Protein AF-A0A8S3ZYJ4-F1 (afdb_monomer)

Organism: NCBI:txid100452

InterPro domains:
  IPR052690 Antho-RFamide neuropeptide [PTHR31709] (102-264)

pLDDT: mean 80.24, std 12.24, range [39.22, 97.0]

Secondary structure (DSSP, 8-state):
------EEEE-TT-EEEE-TT-EEEE-TT-EEEEETT-EE---TT--EEEESS-EE---SS------BT----B-TT-EEEEEES---EE-TT-EEEEEES-EEEE-SS-EEEEEES-EEEEEES-EEEEEES-EEEEEES-EEEEEES-EEEEEESSEEEE-BS-EEEEEES-EEEE-TT-EEEEEES-EEEEEES-EEEEEES-EEEEEES-EEEE-SSSEEEEESS-EEEESSSEEEEESS-EEEE-TT-EEEEESS-EEEE-----

Nearest PDB structures (foldseek):
  5awg-assembly2_F  TM=1.819E-01  e=2.247E+00  Escherichia coli K-12
  5awf-assembly1_B  TM=1.308E-01  e=1.047E+00  Escherichia coli K-12

Foldseek 3Di:
DDDWAEEWEEEACEGTDETACEYEEEYAVEYIYEHACWYIYIHNVWYWYIHNAYDWADDDQWTEWEGACTETEIEDCYEYEYEHVYETEYEHVYETEYEEVYEYEYEHCYEYEYEYCYEYEYEECYEYEYEYNYEYEYAENYEYEYEEQYEYEYAYNEEYEYADQYEYEYEYNYEYEYEHNHEYEYEYCYEYEYEECYEYEYEYQYEYEYEEVYEYEYEPPYEYEYEYCYEYEYQDEYFEYEHQYETEYEEPYDFYYYHNYYYDYDDDDD

Solvent-accessible surface area (backbone atoms only — not comparable to full-atom values): 9181 Å² total; per-residue (Å²): 134,82,88,74,66,36,40,56,41,60,43,72,76,21,39,36,39,26,33,54,61,12,34,10,28,12,25,51,53,8,28,9,27,11,25,46,54,4,35,14,28,15,26,58,61,20,53,8,43,16,54,47,56,20,44,5,49,6,42,56,48,3,13,7,6,9,8,39,70,7,61,7,38,16,32,44,60,10,47,4,39,12,43,35,52,15,26,6,18,9,26,47,53,4,32,5,32,20,41,37,50,16,32,12,30,8,32,43,53,10,31,12,28,24,46,29,51,22,32,18,33,31,44,35,55,15,37,34,38,33,42,32,53,25,39,36,39,28,49,26,52,21,40,32,40,28,41,37,53,19,36,19,36,23,51,27,50,24,38,12,26,13,48,28,52,11,29,5,24,16,45,27,56,22,27,6,28,12,25,43,52,14,27,5,29,20,40,32,56,19,30,6,29,14,42,36,54,13,30,6,30,15,32,39,54,18,30,6,28,14,50,26,59,21,28,6,29,8,56,32,71,13,30,6,30,18,25,44,55,9,36,6,30,9,54,22,46,30,6,28,6,34,39,57,7,32,6,30,16,33,64,95,37,49,41,38,48,41,63,86,32,43,58,43,64,57,79,82,86,130

Radius of gyration: 24.92 Å; Cα contacts (8 Å, |Δi|>4): 1249; chains: 1; bounding box: 62×32×84 Å

Mean predicted aligned error: 7.42 Å

Sequence (270 aa):
RSDQNGTAWSDQNGTARSDQNGTAWSDQNGTARSDQNGTARSDQNDTTRSDQNGTAWSDQNGTARSDQNGTARSDQNGTGRSDQNGTARSEQNGTAYSDQNDTTRSDQNGTARSDQTGTSRSEQNDTAYSDQNDTTRIDQNGTARSDQNDTTRIDQNGTARSDQNGTARSDQNGTARSDQNGTARSDQNDTARSDQNDTARSDQNDTARSDQNGTARSDQTGTARSEQNDTARSDQNTARSDQDGTARSNQNDTARSDQNGTARSDQLSE

Structure (mmCIF, N/CA/C/O backbone):
data_AF-A0A8S3ZYJ4-F1
#
_entry.id   AF-A0A8S3ZYJ4-F1
#
loop_
_atom_site.group_PDB
_atom_site.id
_atom_site.type_symbol
_atom_site.label_atom_id
_atom_site.label_alt_id
_atom_site.label_comp_id
_atom_site.label_asym_id
_atom_site.label_entity_id
_atom_site.label_seq_id
_atom_site.pdbx_PDB_ins_code
_atom_site.Cartn_x
_atom_site.Cartn_y
_atom_site.Cartn_z
_atom_site.occupancy
_atom_site.B_iso_or_equiv
_atom_site.auth_seq_id
_atom_site.auth_comp_id
_atom_site.auth_asym_id
_atom_site.auth_atom_id
_atom_site.pdbx_PDB_model_num
ATOM 1 N N . ARG A 1 1 ? 16.033 -11.501 -39.887 1.00 39.22 1 ARG A N 1
ATOM 2 C CA . ARG A 1 1 ? 16.427 -11.877 -38.510 1.00 39.22 1 ARG A CA 1
ATOM 3 C C . ARG A 1 1 ? 17.138 -10.655 -37.965 1.00 39.22 1 ARG A C 1
ATOM 5 O O . ARG A 1 1 ? 18.048 -10.203 -38.639 1.00 39.22 1 ARG A O 1
ATOM 12 N N . SER A 1 2 ? 16.619 -10.048 -36.905 1.00 47.28 2 SER A N 1
ATOM 13 C CA . SER A 1 2 ? 17.245 -8.909 -36.231 1.00 47.28 2 SER A CA 1
ATOM 14 C C . SER A 1 2 ? 18.133 -9.453 -35.123 1.00 47.28 2 SER A C 1
ATOM 16 O O . SER A 1 2 ? 17.631 -10.176 -34.261 1.00 47.28 2 SER A O 1
ATOM 18 N N . ASP A 1 3 ? 19.418 -9.136 -35.164 1.00 48.94 3 ASP A N 1
ATOM 19 C CA . ASP A 1 3 ? 20.364 -9.572 -34.144 1.00 48.94 3 ASP A CA 1
ATOM 20 C C . ASP A 1 3 ? 20.106 -8.774 -32.852 1.00 48.94 3 ASP A C 1
ATOM 22 O O . ASP A 1 3 ? 20.065 -7.544 -32.873 1.00 48.94 3 ASP A O 1
ATOM 26 N N . GLN A 1 4 ? 19.851 -9.472 -31.741 1.00 56.22 4 GLN A N 1
ATOM 27 C CA . GLN A 1 4 ? 19.592 -8.873 -30.426 1.00 56.22 4 GLN A CA 1
ATOM 28 C C . GLN A 1 4 ? 20.873 -8.921 -29.585 1.00 56.22 4 GLN A C 1
ATOM 30 O O . GLN A 1 4 ? 21.211 -9.975 -29.050 1.00 56.22 4 GLN A O 1
ATOM 35 N N . ASN A 1 5 ? 21.554 -7.783 -29.441 1.00 65.94 5 ASN A N 1
ATOM 36 C CA . ASN A 1 5 ? 22.716 -7.628 -28.558 1.00 65.94 5 ASN A CA 1
ATOM 37 C C . ASN A 1 5 ? 22.334 -6.809 -27.312 1.00 65.94 5 ASN A C 1
ATOM 39 O O . ASN A 1 5 ? 21.511 -5.899 -27.414 1.00 65.94 5 ASN A O 1
ATOM 43 N N . GLY A 1 6 ? 22.940 -7.109 -26.159 1.00 73.81 6 GLY A N 1
ATOM 44 C CA . GLY A 1 6 ? 22.934 -6.226 -24.983 1.00 73.81 6 GLY A CA 1
ATOM 45 C C . GLY A 1 6 ? 24.235 -5.424 -24.846 1.00 73.81 6 GLY A C 1
ATOM 46 O O . GLY A 1 6 ? 25.067 -5.412 -25.760 1.00 73.81 6 GLY A O 1
ATOM 47 N N . THR A 1 7 ? 24.394 -4.720 -23.720 1.00 84.19 7 THR A N 1
ATOM 48 C CA . THR A 1 7 ? 25.396 -3.652 -23.542 1.00 84.19 7 THR A CA 1
ATOM 49 C C . THR A 1 7 ? 26.171 -3.788 -22.224 1.00 84.19 7 THR A C 1
ATOM 51 O O . THR A 1 7 ? 25.627 -3.546 -21.149 1.00 84.19 7 THR A O 1
ATOM 54 N N . ALA A 1 8 ? 27.462 -4.133 -22.300 1.00 84.50 8 ALA A N 1
ATOM 55 C CA . ALA A 1 8 ? 28.310 -4.494 -21.155 1.00 84.50 8 ALA A CA 1
ATOM 56 C C . ALA A 1 8 ? 29.596 -3.649 -21.040 1.00 84.50 8 ALA A C 1
ATOM 58 O O . ALA A 1 8 ? 30.306 -3.518 -22.036 1.00 84.50 8 ALA A O 1
ATOM 59 N N . TRP A 1 9 ? 29.943 -3.152 -19.842 1.00 84.81 9 TRP A N 1
ATOM 60 C CA . TRP A 1 9 ? 31.111 -2.270 -19.588 1.00 84.81 9 TRP A CA 1
ATOM 61 C C . TRP A 1 9 ? 31.745 -2.472 -18.196 1.00 84.81 9 TRP A C 1
ATOM 63 O O . TRP A 1 9 ? 31.028 -2.454 -17.201 1.00 84.81 9 TRP A O 1
ATOM 73 N N . SER A 1 10 ? 33.073 -2.576 -18.084 1.00 82.06 10 SER A N 1
ATOM 74 C CA . SER A 1 10 ? 33.742 -2.716 -16.776 1.00 82.06 10 SER A CA 1
ATOM 75 C C . SER A 1 10 ? 35.136 -2.098 -16.692 1.00 82.06 10 SER A C 1
ATOM 77 O O . SER A 1 10 ? 35.887 -2.189 -17.662 1.00 82.06 10 SER A O 1
ATOM 79 N N . ASP A 1 11 ? 35.480 -1.571 -15.514 1.00 70.06 11 ASP A N 1
ATOM 80 C CA . ASP A 1 11 ? 36.747 -0.892 -15.186 1.00 70.06 11 ASP A CA 1
ATOM 81 C C . ASP A 1 11 ? 37.275 -1.290 -13.782 1.00 70.06 11 ASP A C 1
ATOM 83 O O . ASP A 1 11 ? 36.707 -2.169 -13.143 1.00 70.06 11 ASP A O 1
ATOM 87 N N . GLN A 1 12 ? 38.433 -0.749 -13.363 1.00 76.81 12 GLN A N 1
ATOM 88 C CA . GLN A 1 12 ? 39.146 -0.954 -12.073 1.00 76.81 12 GLN A CA 1
ATOM 89 C C . GLN A 1 12 ? 38.884 -2.286 -11.330 1.00 76.81 12 GLN A C 1
ATOM 91 O O . GLN A 1 12 ? 38.533 -2.305 -10.152 1.00 76.81 12 GLN A O 1
ATOM 96 N N . ASN A 1 13 ? 39.138 -3.423 -11.987 1.00 81.69 13 ASN A N 1
ATOM 97 C CA . ASN A 1 13 ? 38.976 -4.774 -11.415 1.00 81.69 13 ASN A CA 1
ATOM 98 C C . ASN A 1 13 ? 37.510 -5.241 -11.211 1.00 81.69 13 ASN A C 1
ATOM 100 O O . ASN A 1 13 ? 37.295 -6.363 -10.759 1.00 81.69 13 ASN A O 1
ATOM 104 N N . GLY A 1 14 ? 36.514 -4.426 -11.573 1.00 70.69 14 GLY A N 1
ATOM 105 C CA . GLY A 1 14 ? 35.107 -4.811 -11.722 1.00 70.69 14 GLY A CA 1
ATOM 106 C C . GLY A 1 14 ? 34.819 -5.603 -13.008 1.00 70.69 14 GLY A C 1
ATOM 107 O O . GLY A 1 14 ? 35.699 -5.845 -13.837 1.00 70.69 14 GLY A O 1
ATOM 108 N N . THR A 1 15 ? 33.581 -6.082 -13.173 1.00 83.00 15 THR A N 1
ATOM 109 C CA . THR A 1 15 ? 33.166 -7.005 -14.248 1.00 83.00 15 THR A CA 1
ATOM 110 C C . THR A 1 15 ? 31.687 -6.860 -14.627 1.00 83.00 15 THR A C 1
ATOM 112 O O . THR A 1 15 ? 30.810 -7.112 -13.805 1.00 83.00 15 THR A O 1
ATOM 115 N N . ALA A 1 16 ? 31.366 -6.620 -15.906 1.00 74.00 16 ALA A N 1
ATOM 116 C CA . ALA A 1 16 ? 29.973 -6.477 -16.356 1.00 74.00 16 ALA A CA 1
ATOM 117 C C . ALA A 1 16 ? 29.580 -7.294 -17.594 1.00 74.00 16 ALA A C 1
ATOM 119 O O . ALA A 1 16 ? 30.423 -7.548 -18.454 1.00 74.00 16 ALA A O 1
ATOM 120 N N . ARG A 1 17 ? 28.297 -7.693 -17.709 1.00 80.75 17 ARG A N 1
ATOM 121 C CA . ARG A 1 17 ? 27.719 -8.362 -18.906 1.00 80.75 17 ARG A CA 1
ATOM 122 C C . ARG A 1 17 ? 26.227 -8.138 -19.095 1.00 80.75 17 ARG A C 1
ATOM 124 O O . ARG A 1 17 ? 25.487 -8.213 -18.127 1.00 80.75 17 ARG A O 1
ATOM 131 N N . SER A 1 18 ? 25.773 -7.977 -20.327 1.00 71.00 18 SER A N 1
ATOM 132 C CA . SER A 1 18 ? 24.365 -7.730 -20.599 1.00 71.00 18 SER A CA 1
ATOM 133 C C . SER A 1 18 ? 23.992 -8.130 -22.023 1.00 71.00 18 SER A C 1
ATOM 135 O O . SER A 1 18 ? 24.753 -7.881 -22.958 1.00 71.00 18 SER A O 1
ATOM 137 N N . ASP A 1 19 ? 22.795 -8.696 -22.150 1.00 65.81 19 ASP A N 1
ATOM 138 C CA . ASP A 1 19 ? 22.247 -9.375 -23.320 1.00 65.81 19 ASP A CA 1
ATOM 139 C C . ASP A 1 19 ? 20.744 -9.024 -23.496 1.00 65.81 19 ASP A C 1
ATOM 141 O O . ASP A 1 19 ? 20.182 -8.248 -22.731 1.00 65.81 19 ASP A O 1
ATOM 145 N N . GLN A 1 20 ? 20.059 -9.548 -24.524 1.00 75.38 20 GLN A N 1
ATOM 146 C CA . GLN A 1 20 ? 18.587 -9.462 -24.710 1.00 75.38 20 GLN A CA 1
ATOM 147 C C . GLN A 1 20 ? 17.914 -8.115 -24.336 1.00 75.38 20 GLN A C 1
ATOM 149 O O . GLN A 1 20 ? 16.930 -8.098 -23.597 1.00 75.38 20 GLN A O 1
ATOM 154 N N . ASN A 1 21 ? 18.398 -6.985 -24.864 1.00 79.19 21 ASN A N 1
ATOM 155 C CA . ASN A 1 21 ? 17.836 -5.648 -24.593 1.00 79.19 21 ASN A CA 1
ATOM 156 C C . ASN A 1 21 ? 18.043 -5.117 -23.150 1.00 79.19 21 ASN A C 1
ATOM 158 O O . ASN A 1 21 ? 17.449 -4.104 -22.793 1.00 79.19 21 ASN A O 1
ATOM 162 N N . GLY A 1 22 ? 18.866 -5.775 -22.325 1.00 72.62 22 GLY A N 1
ATOM 163 C CA . GLY A 1 22 ? 19.352 -5.243 -21.047 1.00 72.62 22 GLY A CA 1
ATOM 164 C C . GLY A 1 22 ? 20.622 -4.385 -21.181 1.00 72.62 22 GLY A C 1
ATOM 165 O O . GLY A 1 22 ? 21.105 -4.131 -22.288 1.00 72.62 22 GLY A O 1
ATOM 166 N N . THR A 1 23 ? 21.160 -3.918 -20.047 1.00 81.00 23 THR A N 1
ATOM 167 C CA . THR A 1 23 ? 22.356 -3.060 -19.872 1.00 81.00 23 THR A CA 1
ATOM 168 C C . THR A 1 23 ? 23.083 -3.266 -18.521 1.00 81.00 23 THR A C 1
ATOM 170 O O . THR A 1 23 ? 22.514 -2.996 -17.463 1.00 81.00 23 THR A O 1
ATOM 173 N N . ALA A 1 24 ? 24.379 -3.610 -18.516 1.00 72.94 24 ALA A N 1
ATOM 174 C CA . ALA A 1 24 ? 25.126 -3.878 -17.276 1.00 72.94 24 ALA A CA 1
ATOM 175 C C . ALA A 1 24 ? 26.524 -3.263 -17.191 1.00 72.94 24 ALA A C 1
ATOM 177 O O . ALA A 1 24 ? 27.251 -3.203 -18.185 1.00 72.94 24 ALA A O 1
ATOM 178 N N . TRP A 1 25 ? 26.934 -2.869 -15.979 1.00 83.06 25 TRP A N 1
ATOM 179 C CA . TRP A 1 25 ? 28.138 -2.052 -15.798 1.00 83.06 25 TRP A CA 1
ATOM 180 C C . TRP A 1 25 ? 28.826 -2.164 -14.421 1.00 83.06 25 TRP A C 1
ATOM 182 O O . TRP A 1 25 ? 28.137 -2.059 -13.426 1.00 83.06 25 TRP A O 1
ATOM 192 N N . SER A 1 26 ? 30.142 -2.354 -14.287 1.00 70.06 26 SER A N 1
ATOM 193 C CA . SER A 1 26 ? 30.732 -2.587 -12.946 1.00 70.06 26 SER A CA 1
ATOM 194 C C . SER A 1 26 ? 32.213 -2.239 -12.798 1.00 70.06 26 SER A C 1
ATOM 196 O O . SER A 1 26 ? 32.987 -2.370 -13.747 1.00 70.06 26 SER A O 1
ATOM 198 N N . ASP A 1 27 ? 32.597 -1.847 -11.582 1.00 62.84 27 ASP A N 1
ATOM 199 C CA . ASP A 1 27 ? 33.887 -1.230 -11.259 1.00 62.84 27 ASP A CA 1
ATOM 200 C C . ASP A 1 27 ? 34.433 -1.706 -9.887 1.00 62.84 27 ASP A C 1
ATOM 202 O O . ASP A 1 27 ? 33.757 -2.435 -9.178 1.00 62.84 27 ASP A O 1
ATOM 206 N N . GLN A 1 28 ? 35.660 -1.346 -9.503 1.00 77.19 28 GLN A N 1
ATOM 207 C CA . GLN A 1 28 ? 36.226 -1.467 -8.136 1.00 77.19 28 GLN A CA 1
ATOM 208 C C . GLN A 1 28 ? 36.009 -2.796 -7.353 1.00 77.19 28 GLN A C 1
ATOM 210 O O . GLN A 1 28 ? 35.683 -2.765 -6.171 1.00 77.19 28 GLN A O 1
ATOM 215 N N . ASN A 1 29 ? 36.273 -3.962 -7.963 1.00 76.94 29 ASN A N 1
ATOM 216 C CA . ASN A 1 29 ? 35.960 -5.333 -7.470 1.00 76.94 29 ASN A CA 1
ATOM 217 C C . ASN A 1 29 ? 34.473 -5.755 -7.519 1.00 76.94 29 ASN A C 1
ATOM 219 O O . ASN A 1 29 ? 34.153 -6.875 -7.119 1.00 76.94 29 ASN A O 1
ATOM 223 N N . GLY A 1 30 ? 33.577 -4.919 -8.030 1.00 71.62 30 GLY A N 1
ATOM 224 C CA . GLY A 1 30 ? 32.156 -5.224 -8.170 1.00 71.62 30 GLY A CA 1
ATOM 225 C C . GLY A 1 30 ? 31.823 -6.144 -9.330 1.00 71.62 30 GLY A C 1
ATOM 226 O O . GLY A 1 30 ? 32.691 -6.559 -10.106 1.00 71.62 30 GLY A O 1
ATOM 227 N N . THR A 1 31 ? 30.539 -6.476 -9.486 1.00 80.50 31 THR A N 1
ATOM 228 C CA . THR A 1 31 ? 30.042 -7.296 -10.606 1.00 80.50 31 THR A CA 1
ATOM 229 C C . THR A 1 31 ? 28.596 -7.007 -11.043 1.00 80.50 31 THR A C 1
ATOM 231 O O . THR A 1 31 ? 27.653 -7.151 -10.271 1.00 80.50 31 THR A O 1
ATOM 234 N N . ALA A 1 32 ? 28.380 -6.719 -12.330 1.00 68.56 32 ALA A N 1
ATOM 235 C CA . ALA A 1 32 ? 27.083 -6.292 -12.876 1.00 68.56 32 ALA A CA 1
ATOM 236 C C . ALA A 1 32 ? 26.528 -7.166 -13.988 1.00 68.56 32 ALA A C 1
ATOM 238 O O . ALA A 1 32 ? 27.257 -7.447 -14.943 1.00 68.56 32 ALA A O 1
ATOM 239 N N . ARG A 1 33 ? 25.229 -7.507 -13.975 1.00 75.25 33 ARG A N 1
ATOM 240 C CA . ARG A 1 33 ? 24.598 -8.151 -15.149 1.00 75.25 33 ARG A CA 1
ATOM 241 C C . ARG A 1 33 ? 23.136 -7.824 -15.428 1.00 75.25 33 ARG A C 1
ATOM 243 O O . ARG A 1 33 ? 22.385 -7.704 -14.482 1.00 75.25 33 ARG A O 1
ATOM 250 N N . SER A 1 34 ? 22.700 -7.734 -16.684 1.00 65.88 34 SER A N 1
ATOM 251 C CA . SER A 1 34 ? 21.278 -7.476 -16.949 1.00 65.88 34 SER A CA 1
ATOM 252 C C . SER A 1 34 ? 20.810 -7.716 -18.376 1.00 65.88 34 SER A C 1
ATOM 254 O O . SER A 1 34 ? 21.472 -7.341 -19.350 1.00 65.88 34 SER A O 1
ATOM 256 N N . ASP A 1 35 ? 19.608 -8.270 -18.464 1.00 60.97 35 ASP A N 1
ATOM 257 C CA . ASP A 1 35 ? 19.026 -8.823 -19.673 1.00 60.97 35 ASP A CA 1
ATOM 258 C C . ASP A 1 35 ? 17.503 -8.547 -19.705 1.00 60.97 35 ASP A C 1
ATOM 260 O O . ASP A 1 35 ? 16.915 -8.091 -18.731 1.00 60.97 35 ASP A O 1
ATOM 264 N N . GLN A 1 36 ? 16.818 -8.811 -20.820 1.00 75.31 36 GLN A N 1
ATOM 265 C CA . GLN A 1 36 ? 15.341 -8.786 -20.918 1.00 75.31 36 GLN A CA 1
ATOM 266 C C . GLN A 1 36 ? 14.678 -7.471 -20.445 1.00 75.31 36 GLN A C 1
ATOM 268 O O . GLN A 1 36 ? 13.796 -7.486 -19.593 1.00 75.31 36 GLN A O 1
ATOM 273 N N . ASN A 1 37 ? 15.094 -6.324 -20.994 1.00 71.69 37 ASN A N 1
ATOM 274 C CA . ASN A 1 37 ? 14.732 -4.968 -20.526 1.00 71.69 37 ASN A CA 1
ATOM 275 C C . ASN A 1 37 ? 15.190 -4.609 -19.093 1.00 71.69 37 ASN A C 1
ATOM 277 O O . ASN A 1 37 ? 14.862 -3.519 -18.629 1.00 71.69 37 ASN A O 1
ATOM 281 N N . GLY A 1 38 ? 15.927 -5.469 -18.386 1.00 69.56 38 GLY A N 1
ATOM 282 C CA . GLY A 1 38 ? 16.470 -5.150 -17.067 1.00 69.56 38 GLY A CA 1
ATOM 283 C C . GLY A 1 38 ? 17.839 -4.455 -17.099 1.00 69.56 38 GLY A C 1
ATOM 284 O O . GLY A 1 38 ? 18.483 -4.388 -18.150 1.00 69.56 38 GLY A O 1
ATOM 285 N N . THR A 1 39 ? 18.309 -3.896 -15.973 1.00 67.44 39 THR A N 1
ATOM 286 C CA . THR A 1 39 ? 19.495 -2.990 -15.881 1.00 67.44 39 THR A CA 1
ATOM 287 C C . THR A 1 39 ? 20.323 -3.084 -14.588 1.00 67.44 39 THR A C 1
ATOM 289 O O . THR A 1 39 ? 19.837 -2.728 -13.517 1.00 67.44 39 THR A O 1
ATOM 292 N N . ALA A 1 40 ? 21.589 -3.494 -14.652 1.00 60.41 40 ALA A N 1
ATOM 293 C CA . ALA A 1 40 ? 22.447 -3.672 -13.473 1.00 60.41 40 ALA A CA 1
ATOM 294 C C . ALA A 1 40 ? 23.652 -2.758 -13.433 1.00 60.41 40 ALA A C 1
ATOM 296 O O . ALA A 1 40 ? 24.175 -2.340 -14.466 1.00 60.41 40 ALA A O 1
ATOM 297 N N . ARG A 1 41 ? 24.203 -2.599 -12.231 1.00 69.81 41 ARG A N 1
ATOM 298 C CA . ARG A 1 41 ? 25.567 -2.106 -12.028 1.00 69.81 41 ARG A CA 1
ATOM 299 C C . ARG A 1 41 ? 26.431 -2.957 -11.077 1.00 69.81 41 ARG A C 1
ATOM 301 O O . ARG A 1 41 ? 26.079 -4.131 -10.964 1.00 69.81 41 ARG A O 1
ATOM 308 N N . SER A 1 42 ? 27.508 -2.455 -10.440 1.00 62.12 42 SER A N 1
ATOM 309 C CA . SER A 1 42 ? 28.065 -2.899 -9.129 1.00 62.12 42 SER A CA 1
ATOM 310 C C . SER A 1 42 ? 29.526 -2.496 -8.902 1.00 62.12 42 SER A C 1
ATOM 312 O O . SER A 1 42 ? 30.352 -2.732 -9.794 1.00 62.12 42 SER A O 1
ATOM 314 N N . ASP A 1 43 ? 29.843 -2.087 -7.667 1.00 67.88 43 ASP A N 1
ATOM 315 C CA . ASP A 1 43 ? 31.137 -1.527 -7.276 1.00 67.88 43 ASP A CA 1
ATOM 316 C C . ASP A 1 43 ? 31.790 -2.219 -6.014 1.00 67.88 43 ASP A C 1
ATOM 318 O O . ASP A 1 43 ? 32.084 -3.413 -6.054 1.00 67.88 43 ASP A O 1
ATOM 322 N N . GLN A 1 44 ? 32.132 -1.537 -4.913 1.00 70.62 44 GL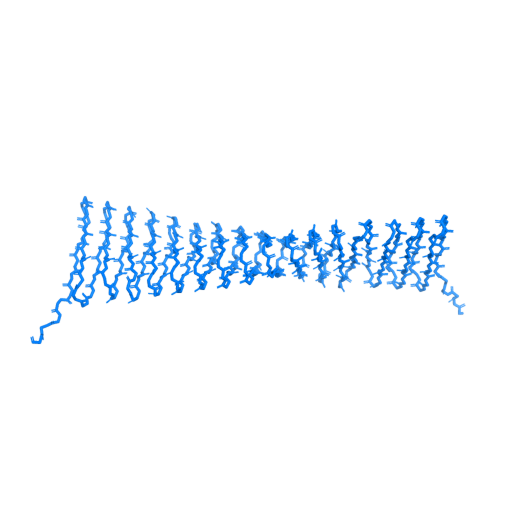N A N 1
ATOM 323 C CA . GLN A 1 44 ? 33.205 -1.926 -3.956 1.00 70.62 44 GLN A CA 1
ATOM 324 C C . GLN A 1 44 ? 33.028 -3.178 -3.042 1.00 70.62 44 GLN A C 1
ATOM 326 O O . GLN A 1 44 ? 32.886 -3.068 -1.819 1.00 70.62 44 GLN A O 1
ATOM 331 N N . ASN A 1 45 ? 33.293 -4.366 -3.611 1.00 63.81 45 ASN A N 1
ATOM 332 C CA . ASN A 1 45 ? 33.063 -5.723 -3.058 1.00 63.81 45 ASN A CA 1
ATOM 333 C C . ASN A 1 45 ? 31.616 -6.220 -3.208 1.00 63.81 45 ASN A C 1
ATOM 335 O O . ASN A 1 45 ? 31.100 -6.929 -2.343 1.00 63.81 45 ASN A O 1
ATOM 339 N N . ASP A 1 46 ? 30.980 -5.886 -4.327 1.00 65.94 46 ASP A N 1
ATOM 340 C CA . ASP A 1 46 ? 29.528 -5.988 -4.468 1.00 65.94 46 ASP A CA 1
ATOM 341 C C . ASP A 1 46 ? 29.092 -6.717 -5.734 1.00 65.94 46 ASP A C 1
ATOM 343 O O . ASP A 1 46 ? 29.917 -7.140 -6.550 1.00 65.94 46 ASP A O 1
ATOM 347 N N . THR A 1 47 ? 27.783 -6.935 -5.917 1.00 66.50 47 THR A N 1
ATOM 348 C CA . THR A 1 47 ? 27.242 -7.590 -7.121 1.00 66.50 47 THR A CA 1
ATOM 349 C C . THR A 1 47 ? 25.764 -7.296 -7.410 1.00 66.50 47 THR A C 1
ATOM 351 O O . THR A 1 47 ? 24.885 -7.763 -6.686 1.00 66.50 47 THR A O 1
ATOM 354 N N . THR A 1 48 ? 25.413 -6.699 -8.556 1.00 65.31 48 THR A N 1
ATOM 355 C CA . THR A 1 48 ? 24.026 -6.290 -8.884 1.00 65.31 48 THR A CA 1
ATOM 356 C C . THR A 1 48 ? 23.467 -6.876 -10.203 1.00 65.31 48 THR A C 1
ATOM 358 O O . THR A 1 48 ? 24.248 -7.161 -11.114 1.00 65.31 48 THR A O 1
ATOM 361 N N . ARG A 1 49 ? 22.140 -7.158 -10.287 1.00 67.00 49 ARG A N 1
ATOM 362 C CA . ARG A 1 49 ? 21.480 -7.883 -11.419 1.00 67.00 49 ARG A CA 1
ATOM 363 C C . ARG A 1 49 ? 19.942 -8.119 -11.344 1.00 67.00 49 ARG A C 1
ATOM 365 O O . ARG A 1 49 ? 19.523 -8.586 -10.290 1.00 67.00 49 ARG A O 1
ATOM 372 N N . SER A 1 50 ? 19.208 -8.147 -12.468 1.00 62.75 50 SER A N 1
ATOM 373 C CA . SER A 1 50 ? 18.385 -7.061 -13.025 1.00 62.75 50 SER A CA 1
ATOM 374 C C . SER A 1 50 ? 17.732 -7.459 -14.366 1.00 62.75 50 SER A C 1
ATOM 376 O O . SER A 1 50 ? 18.378 -7.366 -15.406 1.00 62.75 50 SER A O 1
ATOM 378 N N . ASP A 1 51 ? 16.519 -7.996 -14.394 1.00 57.03 51 ASP A N 1
ATOM 379 C CA . ASP A 1 51 ? 15.953 -8.678 -15.562 1.00 57.03 51 ASP A CA 1
ATOM 380 C C . ASP A 1 51 ? 14.412 -8.728 -15.574 1.00 57.03 51 ASP A C 1
ATOM 382 O O . ASP A 1 51 ? 13.815 -9.245 -14.634 1.00 57.03 51 ASP A O 1
ATOM 386 N N . GLN A 1 52 ? 13.791 -8.398 -16.721 1.00 72.38 52 GLN A N 1
ATOM 387 C CA . GLN A 1 52 ? 12.329 -8.406 -16.968 1.00 72.38 52 GLN A CA 1
ATOM 388 C C . GLN A 1 52 ? 11.576 -7.153 -16.489 1.00 72.38 52 GLN A C 1
ATOM 390 O O . GLN A 1 52 ? 10.640 -7.239 -15.704 1.00 72.38 52 GLN A O 1
ATOM 395 N N . ASN A 1 53 ?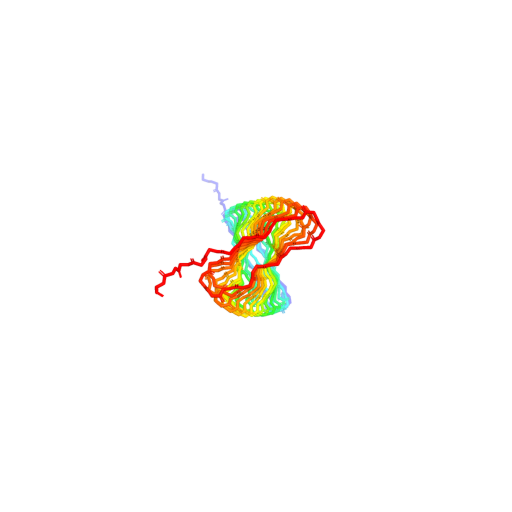 11.884 -6.005 -17.111 1.00 58.62 53 ASN A N 1
ATOM 396 C CA . ASN A 1 53 ? 11.342 -4.664 -16.815 1.00 58.62 53 ASN A CA 1
ATOM 397 C C . ASN A 1 53 ? 11.874 -3.991 -15.528 1.00 58.62 53 ASN A C 1
ATOM 399 O O . ASN A 1 53 ? 11.162 -3.212 -14.895 1.00 58.62 53 ASN A O 1
ATOM 403 N N . GLY A 1 54 ? 13.142 -4.174 -15.175 1.00 65.00 54 GLY A N 1
ATOM 404 C CA . GLY A 1 54 ? 13.815 -3.285 -14.230 1.00 65.00 54 GLY A CA 1
ATOM 405 C C . GLY A 1 54 ? 15.127 -3.790 -13.626 1.00 65.00 54 GLY A C 1
ATOM 406 O O . GLY A 1 54 ? 15.986 -4.277 -14.350 1.00 65.00 54 GLY A O 1
ATOM 407 N N . THR A 1 55 ? 15.382 -3.401 -12.373 1.00 56.88 55 THR A N 1
ATOM 408 C CA . THR A 1 55 ? 16.561 -2.577 -12.068 1.00 56.88 55 THR A CA 1
ATOM 409 C C . THR A 1 55 ? 17.269 -2.868 -10.737 1.00 56.88 55 THR A C 1
ATOM 411 O O . THR A 1 55 ? 16.949 -2.343 -9.676 1.00 56.88 55 THR A O 1
ATOM 414 N N . ALA A 1 56 ? 18.375 -3.589 -10.775 1.00 54.88 56 ALA A N 1
ATOM 415 C CA . ALA A 1 56 ? 18.986 -4.162 -9.600 1.00 54.88 56 ALA A CA 1
ATOM 416 C C . ALA A 1 56 ? 20.311 -3.546 -9.169 1.00 54.88 56 ALA A C 1
ATOM 418 O O . ALA A 1 56 ? 21.149 -3.336 -10.040 1.00 54.88 56 ALA A O 1
ATOM 419 N N . TRP A 1 57 ? 20.524 -3.314 -7.852 1.00 51.78 57 TRP A N 1
ATOM 420 C CA . TRP A 1 57 ? 21.696 -2.552 -7.378 1.00 51.78 57 TRP A CA 1
ATOM 421 C C . TRP A 1 57 ? 22.432 -2.719 -5.989 1.00 51.78 57 TRP A C 1
ATOM 423 O O . TRP A 1 57 ? 22.295 -1.886 -5.108 1.00 51.78 57 TRP A O 1
ATOM 433 N N . SER A 1 58 ? 23.317 -3.712 -5.816 1.00 54.84 58 SER A N 1
ATOM 434 C CA . SER A 1 58 ? 24.391 -3.821 -4.788 1.00 54.84 58 SER A CA 1
ATOM 435 C C . SER A 1 58 ? 25.545 -2.818 -4.767 1.00 54.84 58 SER A C 1
ATOM 437 O O . SER A 1 58 ? 26.250 -2.746 -5.767 1.00 54.84 58 SER A O 1
ATOM 439 N N . ASP A 1 59 ? 25.806 -2.214 -3.591 1.00 45.22 59 ASP A N 1
ATOM 440 C CA . ASP A 1 59 ? 27.117 -1.654 -3.227 1.00 45.22 59 ASP A CA 1
ATOM 441 C C . ASP A 1 59 ? 27.511 -1.591 -1.713 1.00 45.22 59 ASP A C 1
ATOM 443 O O . ASP A 1 59 ? 26.659 -1.573 -0.821 1.00 45.22 59 ASP A O 1
ATOM 447 N N . GLN A 1 60 ? 28.835 -1.537 -1.490 1.00 60.91 60 GLN A N 1
ATOM 448 C CA . GLN A 1 60 ? 29.714 -1.666 -0.304 1.00 60.91 60 GLN A CA 1
ATOM 449 C C . GLN A 1 60 ? 29.444 -2.755 0.758 1.00 60.91 60 GLN A C 1
ATOM 451 O O . GLN A 1 60 ? 28.978 -2.477 1.866 1.00 60.91 60 GLN A O 1
ATOM 456 N N . ASN A 1 61 ? 29.888 -3.986 0.454 1.00 56.47 61 ASN A N 1
ATOM 457 C CA . ASN A 1 61 ? 29.514 -5.257 1.111 1.00 56.47 61 ASN A CA 1
ATOM 458 C C . ASN A 1 61 ? 27.9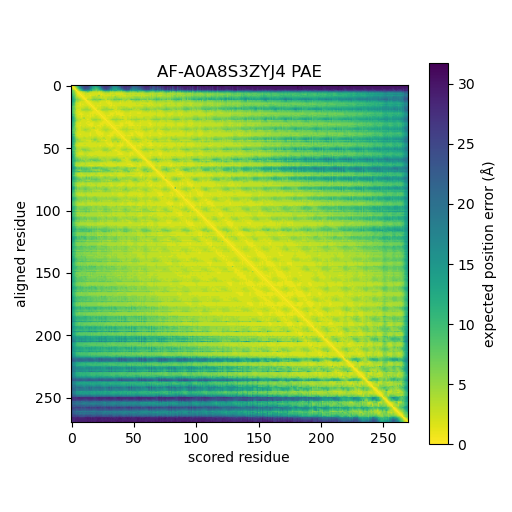96 -5.526 1.092 1.00 56.47 61 ASN A C 1
ATOM 460 O O . ASN A 1 61 ? 27.517 -6.435 1.771 1.00 56.47 61 ASN A O 1
ATOM 464 N N . GLY A 1 62 ? 27.244 -4.717 0.358 1.00 61.59 62 GLY A N 1
ATOM 465 C CA . GLY A 1 62 ? 25.820 -4.514 0.483 1.00 61.59 62 GLY A CA 1
ATOM 466 C C . GLY A 1 62 ? 25.158 -4.675 -0.870 1.00 61.59 62 GLY A C 1
ATOM 467 O O . GLY A 1 62 ? 25.743 -4.367 -1.899 1.00 61.59 62 GLY A O 1
ATOM 468 N N . THR A 1 63 ? 23.920 -5.164 -0.914 1.00 57.62 63 THR A N 1
ATOM 469 C CA . THR A 1 63 ? 23.315 -5.625 -2.179 1.00 57.62 63 THR A CA 1
ATOM 470 C C . THR A 1 63 ? 22.062 -4.768 -2.537 1.00 57.62 63 THR A C 1
ATOM 472 O O . THR A 1 63 ? 21.588 -3.995 -1.715 1.00 57.62 63 THR A O 1
ATOM 475 N N . ALA A 1 64 ? 21.543 -4.783 -3.766 1.00 56.06 64 ALA A N 1
ATOM 476 C CA . ALA A 1 64 ? 20.137 -4.482 -4.098 1.00 56.06 64 ALA A CA 1
ATOM 477 C C . ALA A 1 64 ? 19.795 -5.176 -5.410 1.00 56.06 64 ALA A C 1
ATOM 479 O O . ALA A 1 64 ? 20.717 -5.512 -6.160 1.00 56.06 64 ALA A O 1
ATOM 480 N N . ARG A 1 65 ? 18.493 -5.366 -5.721 1.00 57.03 65 ARG A N 1
ATOM 481 C CA . ARG A 1 65 ? 18.052 -5.977 -6.996 1.00 57.03 65 ARG A CA 1
ATOM 482 C C . ARG A 1 65 ? 16.614 -5.647 -7.603 1.00 57.03 65 ARG A C 1
ATOM 484 O O . ARG A 1 65 ? 15.912 -6.605 -7.881 1.00 57.03 65 ARG A O 1
ATOM 491 N N . SER A 1 66 ? 16.105 -4.405 -7.754 1.00 60.34 66 SER A N 1
ATOM 492 C CA . SER A 1 66 ? 14.727 -4.127 -8.302 1.00 60.34 66 SER A CA 1
ATOM 493 C C . SER A 1 66 ? 14.426 -4.799 -9.655 1.00 60.34 66 SER A C 1
ATOM 495 O O . SER A 1 66 ? 15.347 -5.242 -10.329 1.00 60.34 66 SER A O 1
ATOM 497 N N . ASP A 1 67 ? 13.135 -4.855 -10.021 1.00 62.16 67 ASP A N 1
ATOM 498 C CA . ASP A 1 67 ? 12.540 -5.094 -11.355 1.00 62.16 67 ASP A CA 1
ATOM 499 C C . ASP A 1 67 ? 11.015 -4.746 -11.276 1.00 62.16 67 ASP A C 1
ATOM 501 O O . ASP A 1 67 ? 10.472 -4.653 -10.167 1.00 62.16 67 ASP A O 1
ATOM 505 N N . GLN A 1 68 ? 10.278 -4.620 -12.393 1.00 66.06 68 GLN A N 1
ATOM 506 C CA . GLN A 1 68 ? 8.830 -4.926 -12.372 1.00 66.06 68 GLN A CA 1
ATOM 507 C C . GLN A 1 68 ? 8.668 -6.452 -12.327 1.00 66.06 68 GLN A C 1
ATOM 509 O O . GLN A 1 68 ? 9.277 -7.162 -13.115 1.00 66.06 68 GLN A O 1
ATOM 514 N N . ASN A 1 69 ? 7.807 -6.976 -11.456 1.00 64.94 69 ASN A N 1
ATOM 515 C CA . ASN A 1 69 ? 7.801 -8.388 -11.045 1.00 64.94 69 ASN A CA 1
ATOM 516 C C . ASN A 1 69 ? 9.148 -8.808 -10.414 1.00 64.94 69 ASN A C 1
ATOM 518 O O . ASN A 1 69 ? 9.690 -9.877 -10.701 1.00 64.94 69 ASN A O 1
ATOM 522 N N . GLY A 1 70 ? 9.727 -7.920 -9.598 1.00 64.00 70 GLY A N 1
ATOM 523 C CA . GLY A 1 70 ? 11.175 -7.789 -9.516 1.00 64.00 70 GLY A CA 1
ATOM 524 C C . GLY A 1 70 ? 11.891 -7.817 -8.179 1.00 64.00 70 GLY A C 1
ATOM 525 O O . GLY A 1 70 ? 11.381 -7.374 -7.162 1.00 64.00 70 GLY A O 1
ATOM 526 N N . THR A 1 71 ? 13.102 -8.371 -8.142 1.00 83.69 71 THR A N 1
ATOM 527 C CA . THR A 1 71 ? 13.526 -9.103 -6.936 1.00 83.69 71 THR A CA 1
ATOM 528 C C . THR A 1 71 ? 14.809 -8.606 -6.294 1.00 83.69 71 THR A C 1
ATOM 530 O O . THR A 1 71 ? 15.886 -9.183 -6.484 1.00 83.69 71 THR A O 1
ATOM 533 N N . ALA A 1 72 ? 14.653 -7.600 -5.439 1.00 81.50 72 ALA A N 1
ATOM 534 C CA . ALA A 1 72 ? 15.711 -6.885 -4.771 1.00 81.50 72 ALA A CA 1
ATOM 535 C C . ALA A 1 72 ? 16.356 -7.559 -3.575 1.00 81.50 72 ALA A C 1
ATOM 537 O O . ALA A 1 72 ? 15.688 -8.182 -2.763 1.00 81.50 72 ALA A O 1
ATOM 538 N N . ARG A 1 73 ? 17.687 -7.476 -3.477 1.00 84.25 73 ARG A N 1
ATOM 539 C CA . ARG A 1 73 ? 18.451 -8.244 -2.489 1.00 84.25 73 ARG A CA 1
ATOM 540 C C . ARG A 1 73 ? 19.684 -7.536 -2.021 1.00 84.25 73 ARG A C 1
ATOM 542 O O . ARG A 1 73 ? 20.441 -7.139 -2.889 1.00 84.25 73 ARG A O 1
ATOM 549 N N . SER A 1 74 ? 19.866 -7.461 -0.712 1.00 75.31 74 SER A N 1
ATOM 550 C CA . SER A 1 74 ? 20.940 -6.763 -0.041 1.00 75.31 74 SER A CA 1
ATOM 551 C C . SER A 1 74 ? 21.684 -7.585 0.980 1.00 75.31 74 SER A C 1
ATOM 553 O O . SER A 1 74 ? 21.048 -8.256 1.776 1.00 75.31 74 SER A O 1
ATOM 555 N N . ASP A 1 75 ? 22.996 -7.395 1.032 1.00 77.44 75 ASP A N 1
ATOM 556 C CA . ASP A 1 75 ? 23.870 -8.056 1.982 1.00 77.44 75 ASP A CA 1
ATOM 557 C C . ASP A 1 75 ? 24.346 -7.010 3.030 1.00 77.44 75 ASP A C 1
ATOM 559 O O . ASP A 1 75 ? 23.635 -6.024 3.272 1.00 77.44 75 ASP A O 1
ATOM 563 N N . GLN A 1 76 ? 25.513 -7.200 3.658 1.00 75.25 76 GLN A N 1
ATOM 564 C CA . GLN A 1 76 ? 25.991 -6.418 4.812 1.00 75.25 76 GLN A CA 1
ATOM 565 C C . GLN A 1 76 ? 25.992 -4.893 4.620 1.00 75.25 76 GLN A C 1
ATOM 567 O O . GLN A 1 76 ? 26.766 -4.334 3.847 1.00 75.25 76 GLN A O 1
ATOM 572 N N . ASN A 1 77 ? 25.226 -4.194 5.461 1.00 74.88 77 ASN A N 1
ATOM 573 C CA . ASN A 1 77 ? 25.053 -2.733 5.442 1.00 74.88 77 ASN A CA 1
ATOM 574 C C . ASN A 1 77 ? 24.484 -2.178 4.115 1.00 74.88 77 ASN A C 1
ATOM 576 O O . ASN A 1 77 ? 24.498 -0.964 3.905 1.00 74.88 77 ASN A O 1
ATOM 580 N N . GLY A 1 78 ? 23.979 -3.033 3.220 1.00 74.44 78 GLY A N 1
ATOM 581 C CA . GLY A 1 78 ? 23.443 -2.612 1.926 1.00 74.44 78 GLY A CA 1
ATOM 582 C C . GLY A 1 78 ? 21.963 -2.232 1.956 1.00 74.44 78 GLY A C 1
ATOM 583 O O . GLY A 1 78 ? 21.317 -2.204 3.005 1.00 74.44 78 GLY A O 1
ATOM 584 N N . THR A 1 79 ? 21.375 -1.957 0.787 1.00 88.69 79 THR A N 1
ATOM 585 C CA . THR A 1 79 ? 19.952 -1.593 0.691 1.00 88.69 79 THR A CA 1
ATOM 586 C C . THR A 1 79 ? 19.224 -2.235 -0.490 1.00 88.69 79 THR A C 1
ATOM 588 O O . THR A 1 79 ? 19.349 -1.767 -1.614 1.00 88.69 79 THR A O 1
ATOM 591 N N . GLY A 1 80 ? 18.353 -3.216 -0.247 1.00 86.31 80 GLY A N 1
ATOM 592 C CA . GLY A 1 80 ? 17.517 -3.851 -1.265 1.00 86.31 80 GLY A CA 1
ATOM 593 C C . GLY A 1 80 ? 16.288 -3.011 -1.589 1.00 86.31 80 GLY A C 1
ATOM 594 O O . GLY A 1 80 ? 15.597 -2.573 -0.678 1.00 86.31 80 GLY A O 1
ATOM 595 N N . ARG A 1 81 ? 15.991 -2.801 -2.876 1.00 86.25 81 ARG A N 1
ATOM 596 C CA . ARG A 1 81 ? 14.877 -1.959 -3.352 1.00 86.25 81 ARG A CA 1
ATOM 597 C C . ARG A 1 81 ? 14.131 -2.586 -4.523 1.00 86.25 81 ARG A C 1
ATOM 599 O O . ARG A 1 81 ? 14.790 -2.792 -5.537 1.00 86.25 81 ARG A O 1
ATOM 606 N N . SER A 1 82 ? 12.850 -2.919 -4.381 1.00 83.75 82 SER A N 1
ATOM 607 C CA . SER A 1 82 ? 11.971 -3.442 -5.448 1.00 83.75 82 SER A CA 1
ATOM 608 C C . SER A 1 82 ? 10.727 -2.576 -5.608 1.00 83.75 82 SER A C 1
ATOM 610 O O . SER A 1 82 ? 10.371 -1.887 -4.666 1.00 83.75 82 SER A O 1
ATOM 612 N N . ASP A 1 83 ? 10.072 -2.607 -6.771 1.00 79.06 83 ASP A N 1
ATOM 613 C CA . ASP A 1 83 ? 9.128 -1.537 -7.116 1.00 79.06 83 ASP A CA 1
ATOM 614 C C . ASP A 1 83 ? 7.676 -2.031 -7.265 1.00 79.06 83 ASP A C 1
ATOM 616 O O . ASP A 1 83 ? 6.815 -1.678 -6.466 1.00 79.06 83 ASP A O 1
ATOM 620 N N . GLN A 1 84 ? 7.372 -2.832 -8.296 1.00 81.94 84 GLN A N 1
ATOM 621 C CA . GLN A 1 84 ? 6.003 -3.296 -8.570 1.00 81.94 84 GLN A CA 1
ATOM 622 C C . GLN A 1 84 ? 5.941 -4.809 -8.726 1.00 81.94 84 GLN A C 1
ATOM 624 O O . GLN A 1 84 ? 6.653 -5.358 -9.569 1.00 81.94 84 GLN A O 1
ATOM 629 N N . ASN A 1 85 ? 5.048 -5.478 -7.992 1.00 81.31 85 ASN A N 1
ATOM 630 C CA . ASN A 1 85 ? 4.976 -6.947 -7.891 1.00 81.31 85 ASN A CA 1
ATOM 631 C C . ASN A 1 85 ? 6.333 -7.584 -7.520 1.00 81.31 85 ASN A C 1
ATOM 633 O O . ASN A 1 85 ? 6.653 -8.709 -7.921 1.00 81.31 85 ASN A O 1
ATOM 637 N N . GLY A 1 86 ? 7.181 -6.822 -6.844 1.00 78.19 86 GLY A N 1
ATOM 638 C CA . GLY A 1 86 ? 8.555 -7.137 -6.540 1.00 78.19 86 GLY A CA 1
ATOM 639 C C . GLY A 1 86 ? 8.776 -7.719 -5.153 1.00 78.19 86 GLY A C 1
ATOM 640 O O . GLY A 1 86 ? 7.880 -8.170 -4.438 1.00 78.19 86 GLY A O 1
ATOM 641 N N . THR A 1 87 ? 10.040 -7.832 -4.779 1.00 90.19 87 THR A N 1
ATOM 642 C CA . THR A 1 87 ? 10.458 -8.370 -3.489 1.00 90.19 87 THR A CA 1
ATOM 643 C C . THR A 1 87 ? 11.808 -7.807 -3.102 1.00 90.19 87 THR A C 1
ATOM 645 O O . THR A 1 87 ? 12.805 -8.255 -3.655 1.00 90.19 87 THR A O 1
ATOM 648 N N . ALA A 1 88 ? 11.870 -6.911 -2.123 1.00 88.81 88 ALA A N 1
ATOM 649 C CA . ALA A 1 88 ? 13.124 -6.381 -1.615 1.00 88.81 88 ALA A CA 1
ATOM 650 C C . ALA A 1 88 ? 13.637 -7.147 -0.406 1.00 88.81 88 ALA A C 1
ATOM 652 O O . ALA A 1 88 ? 12.868 -7.688 0.385 1.00 88.81 88 ALA A O 1
ATOM 653 N N . ARG A 1 89 ? 14.957 -7.232 -0.260 1.00 89.06 89 ARG A N 1
ATOM 654 C CA . ARG A 1 89 ? 15.594 -7.974 0.826 1.00 89.06 89 ARG A CA 1
ATOM 655 C C . ARG A 1 89 ? 16.848 -7.286 1.304 1.00 89.06 89 ARG A C 1
ATOM 657 O O . ARG A 1 89 ? 17.543 -6.708 0.473 1.00 89.06 89 ARG A O 1
ATOM 664 N N . SER A 1 90 ? 17.157 -7.410 2.585 1.00 83.94 90 SER A N 1
ATOM 665 C CA . SER A 1 90 ? 18.420 -6.964 3.151 1.00 83.94 90 SER A CA 1
ATOM 666 C C . SER A 1 90 ? 18.872 -7.764 4.353 1.00 83.94 90 SER A C 1
ATOM 668 O O . SER A 1 90 ? 18.085 -8.049 5.243 1.00 83.94 90 SER A O 1
ATOM 670 N N . GLU A 1 91 ? 20.160 -8.044 4.412 1.00 83.19 91 GLU A N 1
ATOM 671 C CA . GLU A 1 91 ? 20.798 -8.771 5.500 1.00 83.19 91 GLU A CA 1
ATOM 672 C C . GLU A 1 91 ? 21.648 -7.812 6.351 1.00 83.19 91 GLU A C 1
ATOM 674 O O . GLU A 1 91 ? 22.023 -6.731 5.899 1.00 83.19 91 GLU A O 1
ATOM 679 N N . GLN A 1 92 ? 21.945 -8.211 7.589 1.00 82.62 92 GLN A N 1
ATOM 680 C CA . GLN A 1 92 ? 22.967 -7.663 8.494 1.00 82.62 92 GLN A CA 1
ATOM 681 C C . GLN A 1 92 ? 23.207 -6.146 8.409 1.00 82.62 92 GLN A C 1
ATOM 683 O O . GLN A 1 92 ? 24.080 -5.664 7.683 1.00 82.62 92 GLN A O 1
ATOM 688 N N . ASN A 1 93 ? 22.468 -5.394 9.227 1.00 83.31 93 ASN A N 1
ATOM 689 C CA . ASN A 1 93 ? 22.440 -3.924 9.244 1.00 83.31 93 ASN A CA 1
ATOM 690 C C . ASN A 1 93 ? 21.956 -3.283 7.921 1.00 83.31 93 ASN A C 1
ATOM 692 O O . ASN A 1 93 ? 22.132 -2.080 7.722 1.00 83.31 93 ASN A O 1
ATOM 696 N N . GLY A 1 94 ? 21.386 -4.064 7.001 1.00 83.31 94 GLY A N 1
ATOM 697 C CA . GLY A 1 94 ? 20.879 -3.583 5.719 1.00 83.31 94 GLY A CA 1
ATOM 698 C C . GLY 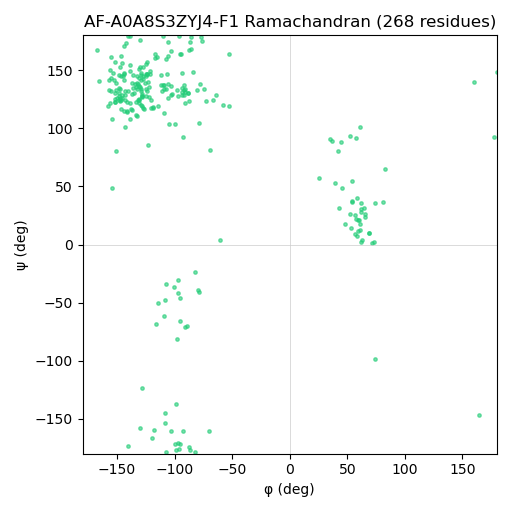A 1 94 ? 19.432 -3.073 5.767 1.00 83.31 94 GLY A C 1
ATOM 699 O O . GLY A 1 94 ? 18.744 -3.153 6.784 1.00 83.31 94 GLY A O 1
ATOM 700 N N . THR A 1 95 ? 18.950 -2.518 4.653 1.00 91.56 95 THR A N 1
ATOM 701 C CA . THR A 1 95 ? 17.567 -2.014 4.521 1.00 91.56 95 THR A CA 1
ATOM 702 C C . THR A 1 95 ? 16.845 -2.576 3.294 1.00 91.56 95 THR A C 1
ATOM 704 O O . THR A 1 95 ? 17.338 -2.457 2.181 1.00 91.56 95 THR A O 1
ATOM 707 N N . ALA A 1 96 ? 15.656 -3.141 3.467 1.00 89.75 96 ALA A N 1
ATOM 708 C CA . ALA A 1 96 ? 14.779 -3.621 2.411 1.00 89.75 96 ALA A CA 1
ATOM 709 C C . ALA A 1 96 ? 13.609 -2.653 2.255 1.00 89.75 96 ALA A C 1
ATOM 711 O O . ALA A 1 96 ? 12.907 -2.366 3.222 1.00 89.75 96 ALA A O 1
ATOM 712 N N . TYR A 1 97 ? 13.390 -2.168 1.042 1.00 89.19 97 TYR A N 1
ATOM 713 C CA . TYR A 1 97 ? 12.375 -1.172 0.719 1.00 89.19 97 TYR A CA 1
ATOM 714 C C . TYR A 1 97 ? 11.583 -1.602 -0.513 1.00 89.19 97 TYR A C 1
ATOM 716 O O . TYR A 1 97 ? 12.199 -2.031 -1.491 1.00 89.19 97 TYR A O 1
ATOM 724 N N . SER A 1 98 ? 10.255 -1.507 -0.483 1.00 84.81 98 SER A N 1
ATOM 725 C CA . SER A 1 98 ? 9.458 -1.819 -1.665 1.00 84.81 98 SER A CA 1
ATOM 726 C C . SER A 1 98 ? 8.110 -1.125 -1.770 1.00 84.81 98 SER A C 1
ATOM 728 O O . SER A 1 98 ? 7.428 -0.978 -0.762 1.00 84.81 98 SER A O 1
ATOM 730 N N . ASP A 1 99 ? 7.677 -0.827 -2.993 1.00 82.56 99 ASP A N 1
ATOM 731 C CA . ASP A 1 99 ? 6.543 0.077 -3.190 1.00 82.56 99 ASP A CA 1
ATOM 732 C C . ASP A 1 99 ? 5.190 -0.654 -3.242 1.00 82.56 99 ASP A C 1
ATOM 734 O O . ASP A 1 99 ? 4.389 -0.503 -2.322 1.00 82.56 99 ASP A O 1
ATOM 738 N N . GLN A 1 100 ? 4.886 -1.414 -4.309 1.00 85.75 100 GLN A N 1
ATOM 739 C CA . GLN A 1 100 ? 3.493 -1.741 -4.657 1.00 85.75 100 GLN A CA 1
ATOM 740 C C . GLN A 1 100 ? 3.233 -3.201 -5.082 1.00 85.75 100 GLN A C 1
ATOM 742 O O . GLN A 1 100 ? 3.571 -3.619 -6.190 1.00 85.75 100 GLN A O 1
ATOM 747 N N . ASN A 1 101 ? 2.437 -3.921 -4.281 1.00 84.00 101 ASN A N 1
ATOM 748 C CA . ASN A 1 101 ? 2.209 -5.378 -4.379 1.00 84.00 101 ASN A CA 1
ATOM 749 C C . ASN A 1 101 ? 3.480 -6.197 -4.095 1.00 84.00 101 ASN A C 1
ATOM 751 O O . ASN A 1 101 ? 3.688 -7.280 -4.651 1.00 84.00 101 ASN A O 1
ATOM 755 N N . ASP A 1 102 ? 4.337 -5.664 -3.229 1.00 81.06 102 ASP A N 1
ATOM 756 C CA . ASP A 1 102 ? 5.693 -6.151 -3.031 1.00 81.06 102 ASP A CA 1
ATOM 757 C C . ASP A 1 102 ? 5.873 -6.939 -1.724 1.00 81.06 102 ASP A C 1
ATOM 759 O O . ASP A 1 102 ? 4.983 -7.082 -0.885 1.00 81.06 102 ASP A O 1
ATOM 763 N N . THR A 1 103 ? 7.056 -7.519 -1.531 1.00 89.25 103 THR A N 1
ATOM 764 C CA . THR A 1 103 ? 7.422 -8.162 -0.264 1.00 89.25 103 THR A CA 1
ATOM 765 C C . THR A 1 103 ? 8.810 -7.743 0.191 1.00 89.25 103 THR A C 1
ATOM 767 O O . THR A 1 103 ? 9.797 -8.217 -0.375 1.00 89.25 103 THR A O 1
ATOM 770 N N . THR A 1 104 ? 8.916 -6.972 1.275 1.00 88.12 104 THR A N 1
ATOM 771 C CA . THR A 1 104 ? 10.212 -6.744 1.925 1.00 88.12 104 THR A CA 1
ATOM 772 C C . THR A 1 104 ? 10.587 -7.852 2.903 1.00 88.12 104 THR A C 1
ATOM 774 O O . THR A 1 104 ? 9.740 -8.490 3.538 1.00 88.12 104 THR A O 1
ATOM 777 N N . ARG A 1 105 ? 11.890 -8.109 3.029 1.00 88.81 105 ARG A N 1
ATOM 778 C CA . ARG A 1 105 ? 12.477 -8.924 4.099 1.00 88.81 105 ARG A CA 1
ATOM 779 C C . ARG A 1 105 ? 13.736 -8.259 4.616 1.00 88.81 105 ARG A C 1
ATOM 781 O O . ARG A 1 105 ? 14.588 -7.930 3.804 1.00 88.81 105 ARG A O 1
ATOM 788 N N . SER A 1 106 ? 13.875 -8.081 5.917 1.00 85.12 106 SER A N 1
ATOM 789 C CA . SER A 1 106 ? 15.137 -7.613 6.476 1.00 85.12 106 SER A CA 1
ATOM 790 C C . SER A 1 106 ? 15.545 -8.431 7.680 1.00 85.12 106 SER A C 1
ATOM 792 O O . SER A 1 106 ? 14.721 -8.626 8.563 1.00 85.12 106 SER A O 1
ATOM 794 N N . ASP A 1 107 ? 16.817 -8.811 7.739 1.00 85.38 107 ASP A N 1
ATOM 795 C CA . ASP A 1 107 ? 17.328 -9.731 8.748 1.00 85.38 107 ASP A CA 1
ATOM 796 C C . ASP A 1 107 ? 18.485 -9.084 9.535 1.00 85.38 107 ASP A C 1
ATOM 798 O 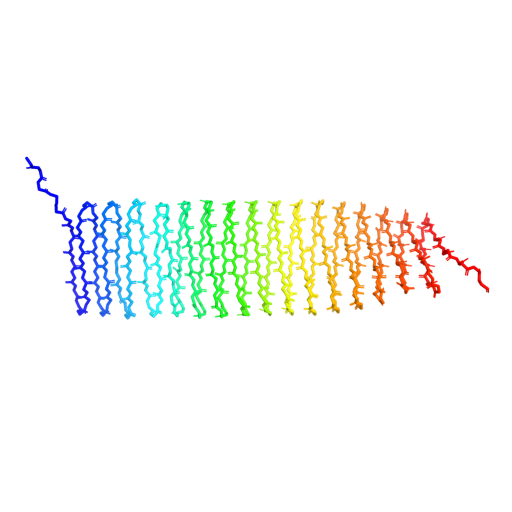O . ASP A 1 107 ? 19.372 -8.462 8.946 1.00 85.38 107 ASP A O 1
ATOM 802 N N . GLN A 1 108 ? 18.519 -9.300 10.854 1.00 84.88 108 GLN A N 1
ATOM 803 C CA . GLN A 1 108 ? 19.607 -8.946 11.783 1.00 84.88 108 GLN A CA 1
ATOM 804 C C . GLN A 1 108 ? 20.001 -7.455 11.816 1.00 84.88 108 GLN A C 1
ATOM 806 O O . GLN A 1 108 ? 20.939 -7.011 11.146 1.00 84.88 108 GLN A O 1
ATOM 811 N N . ASN A 1 109 ? 19.364 -6.702 12.719 1.00 87.56 109 ASN A N 1
ATOM 812 C CA . ASN A 1 109 ? 19.542 -5.252 12.914 1.00 87.56 109 ASN A CA 1
ATOM 813 C C . ASN A 1 109 ? 19.228 -4.408 11.660 1.00 87.56 109 ASN A C 1
ATOM 815 O O . ASN A 1 109 ? 19.722 -3.287 11.518 1.00 87.56 109 ASN A O 1
ATOM 819 N N . GLY A 1 110 ? 18.458 -4.953 10.726 1.00 86.12 110 GLY A N 1
ATOM 820 C CA . GLY A 1 110 ? 18.065 -4.293 9.498 1.00 86.12 110 GLY A CA 1
ATOM 821 C C . GLY A 1 110 ? 16.689 -3.628 9.577 1.00 86.12 110 GLY A C 1
ATOM 822 O O . GLY A 1 110 ? 16.036 -3.547 10.622 1.00 86.12 110 GLY A O 1
ATOM 823 N N . THR A 1 111 ? 16.253 -3.075 8.448 1.00 91.94 111 THR A N 1
ATOM 824 C CA . THR A 1 111 ? 14.981 -2.352 8.331 1.00 91.94 111 THR A CA 1
ATOM 825 C C . THR A 1 111 ? 14.189 -2.816 7.116 1.00 91.94 111 THR A C 1
ATOM 827 O O . THR A 1 111 ? 14.678 -2.713 5.999 1.00 91.94 111 THR A O 1
ATOM 830 N N . ALA A 1 112 ? 12.949 -3.260 7.310 1.00 90.25 112 ALA A N 1
ATOM 831 C CA . ALA A 1 112 ? 12.000 -3.578 6.243 1.00 90.25 112 ALA A CA 1
ATOM 832 C C . ALA A 1 112 ? 10.957 -2.450 6.099 1.00 90.25 112 ALA A C 1
ATOM 834 O O . ALA A 1 112 ? 10.461 -1.933 7.102 1.00 90.25 112 ALA A O 1
ATOM 835 N N . ARG A 1 113 ? 10.622 -2.041 4.872 1.00 89.94 113 ARG A N 1
ATOM 836 C CA . ARG A 1 113 ? 9.659 -0.962 4.581 1.00 89.94 113 ARG A CA 1
ATOM 837 C C . ARG A 1 113 ? 8.838 -1.279 3.341 1.00 89.94 113 ARG A C 1
ATOM 839 O O . ARG A 1 113 ? 9.432 -1.512 2.296 1.00 89.94 113 ARG A O 1
ATOM 846 N N . SER A 1 114 ? 7.520 -1.279 3.460 1.00 88.38 114 SER A N 1
ATOM 847 C CA . SER A 1 114 ? 6.600 -1.539 2.353 1.00 88.38 114 SER A CA 1
ATOM 848 C C . SER A 1 114 ? 5.551 -0.430 2.297 1.00 88.38 114 SER A C 1
ATOM 850 O O . SER A 1 114 ? 5.035 -0.059 3.342 1.00 88.38 114 SER A O 1
ATOM 852 N N . ASP A 1 115 ? 5.256 0.127 1.126 1.00 83.94 115 ASP A N 1
ATOM 853 C CA . ASP A 1 115 ? 4.411 1.329 1.063 1.00 83.94 115 ASP A CA 1
ATOM 854 C C . ASP A 1 115 ? 2.938 0.975 0.762 1.00 83.94 115 ASP A C 1
ATOM 856 O O . ASP A 1 115 ? 2.021 1.539 1.361 1.00 83.94 115 ASP A O 1
ATOM 860 N N . GLN A 1 116 ? 2.668 0.038 -0.158 1.00 84.31 116 GLN A N 1
ATOM 861 C CA . GLN A 1 116 ? 1.303 -0.308 -0.571 1.00 84.31 116 GLN A CA 1
ATOM 862 C C . GLN A 1 116 ? 1.086 -1.787 -0.910 1.00 84.31 116 GLN A C 1
ATOM 864 O O . GLN A 1 116 ? 1.670 -2.343 -1.848 1.00 84.31 116 GLN A O 1
ATOM 869 N N . THR A 1 117 ? 0.053 -2.379 -0.307 1.00 80.38 117 THR A N 1
ATOM 870 C CA . THR A 1 117 ? -0.482 -3.715 -0.638 1.00 80.38 117 THR A CA 1
ATOM 871 C C . THR A 1 117 ? 0.575 -4.827 -0.603 1.00 80.38 117 THR A C 1
ATOM 873 O O . THR A 1 117 ? 0.572 -5.737 -1.432 1.00 80.38 117 THR A O 1
ATOM 876 N N . GLY A 1 118 ? 1.506 -4.741 0.342 1.00 82.31 118 GLY A N 1
ATOM 877 C CA . GLY A 1 118 ? 2.688 -5.583 0.431 1.00 82.31 118 GLY A CA 1
ATOM 878 C C . GLY A 1 118 ? 2.800 -6.409 1.711 1.00 82.31 118 GLY A C 1
ATOM 879 O O . GLY A 1 118 ? 1.858 -6.633 2.479 1.00 82.31 118 GLY A O 1
ATOM 880 N N . THR A 1 119 ? 3.988 -6.965 1.930 1.00 88.31 119 THR A N 1
ATOM 881 C CA . THR A 1 119 ? 4.298 -7.712 3.152 1.00 88.31 119 THR A CA 1
ATOM 882 C C . THR A 1 119 ? 5.737 -7.487 3.587 1.00 88.31 119 THR A C 1
ATOM 884 O O . THR A 1 119 ? 6.661 -7.972 2.934 1.00 88.31 119 THR A O 1
ATOM 887 N N . SER A 1 120 ? 5.928 -6.854 4.742 1.00 87.12 120 SER A N 1
ATOM 888 C CA . SER A 1 120 ? 7.237 -6.717 5.385 1.00 87.12 120 SER A CA 1
ATOM 889 C C . SER A 1 120 ? 7.473 -7.865 6.362 1.00 87.12 120 SER A C 1
ATOM 891 O O . SER A 1 120 ? 6.646 -8.140 7.231 1.00 87.12 120 SER A O 1
ATOM 893 N N . ARG A 1 121 ? 8.611 -8.553 6.261 1.00 88.31 121 ARG A N 1
ATOM 894 C CA . ARG A 1 121 ? 9.055 -9.503 7.296 1.00 88.31 121 ARG A CA 1
ATOM 895 C C . ARG A 1 121 ? 10.414 -9.117 7.842 1.00 88.31 121 ARG A C 1
ATOM 897 O O . ARG A 1 121 ? 11.265 -8.632 7.099 1.00 88.31 121 ARG A O 1
ATOM 904 N N . SER A 1 122 ? 10.624 -9.382 9.120 1.00 85.19 122 SER A N 1
ATOM 905 C CA . SER A 1 122 ? 11.936 -9.277 9.737 1.00 85.19 122 SER A CA 1
ATOM 906 C C . SER A 1 122 ? 12.127 -10.311 10.841 1.00 85.19 122 SER A C 1
ATOM 908 O O . SER A 1 122 ? 11.152 -10.893 11.318 1.00 85.19 122 SER A O 1
ATOM 910 N N . GLU A 1 123 ? 13.369 -10.570 11.233 1.00 85.69 123 GLU A N 1
ATOM 911 C CA . GLU A 1 123 ? 13.712 -11.697 12.103 1.00 85.69 123 GLU A CA 1
ATOM 912 C C . GLU A 1 123 ? 14.121 -11.262 13.512 1.00 85.69 123 GLU A C 1
ATOM 914 O O . GLU A 1 123 ? 13.463 -11.643 14.478 1.00 85.69 123 GLU A O 1
ATOM 919 N N . GLN A 1 124 ? 15.196 -10.483 13.658 1.00 89.06 124 GLN A N 1
ATOM 920 C CA . GLN A 1 124 ? 15.825 -10.217 14.950 1.00 89.06 124 GLN A CA 1
ATOM 921 C C . GLN A 1 124 ? 16.436 -8.815 15.049 1.00 89.06 124 GLN A C 1
ATOM 923 O O . GLN A 1 124 ? 17.325 -8.447 14.284 1.00 89.06 124 GLN A O 1
ATOM 928 N N . ASN A 1 125 ? 16.030 -8.075 16.089 1.00 91.00 125 ASN A N 1
ATOM 929 C CA . ASN A 1 125 ? 16.459 -6.692 16.368 1.00 91.00 125 ASN A CA 1
ATOM 930 C C . ASN A 1 125 ? 16.106 -5.707 15.235 1.00 91.00 125 ASN A C 1
ATOM 932 O O . ASN A 1 125 ? 16.719 -4.647 15.101 1.00 91.00 125 ASN A O 1
ATOM 936 N N . ASP A 1 126 ? 15.131 -6.074 14.411 1.00 89.62 126 ASP A N 1
ATOM 937 C CA . ASP A 1 126 ? 14.800 -5.374 13.180 1.00 89.62 126 ASP A CA 1
ATOM 938 C C . ASP A 1 126 ? 13.675 -4.351 13.378 1.00 89.62 126 ASP A C 1
ATOM 940 O O . ASP A 1 126 ? 12.918 -4.374 14.358 1.00 89.62 126 ASP A O 1
ATOM 944 N N . THR A 1 127 ? 13.531 -3.450 12.408 1.00 92.25 127 THR A N 1
ATOM 945 C CA . THR A 1 127 ? 12.392 -2.526 12.352 1.00 92.25 127 THR A CA 1
ATOM 946 C C . THR A 1 127 ? 11.609 -2.708 11.059 1.00 92.25 127 THR A C 1
ATOM 948 O O . THR A 1 127 ? 12.170 -2.568 9.976 1.00 92.25 127 THR A O 1
ATOM 951 N N . ALA A 1 128 ? 10.306 -2.963 11.166 1.00 90.94 128 ALA A N 1
ATOM 952 C CA . ALA A 1 128 ? 9.396 -3.039 10.030 1.00 90.94 128 ALA A CA 1
ATOM 953 C C . ALA A 1 128 ? 8.461 -1.822 10.021 1.00 90.94 128 ALA A C 1
ATOM 955 O O . ALA A 1 128 ? 7.888 -1.469 11.055 1.00 90.94 128 ALA A O 1
ATOM 956 N N . TYR A 1 129 ? 8.295 -1.202 8.858 1.00 90.69 129 TYR A N 1
ATOM 957 C CA . TYR A 1 129 ? 7.292 -0.167 8.608 1.00 90.69 129 TYR A CA 1
ATOM 958 C C . TYR A 1 129 ? 6.375 -0.598 7.464 1.00 90.69 129 TYR A C 1
ATOM 960 O O . TYR A 1 129 ? 6.818 -1.313 6.552 1.00 90.69 129 TYR A O 1
ATOM 968 N N . SER A 1 130 ? 5.128 -0.145 7.526 1.00 88.69 130 SER A N 1
ATOM 969 C CA . SER A 1 130 ? 4.219 -0.137 6.391 1.00 88.69 130 SER A CA 1
ATOM 970 C C . SER A 1 130 ? 3.265 1.053 6.391 1.00 88.69 130 SER A C 1
ATOM 972 O O . SER A 1 130 ? 2.978 1.595 7.456 1.00 88.69 130 SER A O 1
ATOM 974 N N . ASP A 1 131 ? 2.755 1.429 5.219 1.00 87.56 131 ASP A N 1
ATOM 975 C CA . ASP A 1 131 ? 1.844 2.572 5.105 1.00 87.56 131 ASP A CA 1
ATOM 976 C C . ASP A 1 131 ? 0.389 2.144 4.810 1.00 87.56 131 ASP A C 1
ATOM 978 O O . ASP A 1 131 ? -0.528 2.653 5.465 1.00 87.56 131 ASP A O 1
ATOM 982 N N . GLN A 1 132 ? 0.127 1.246 3.838 1.00 91.62 132 GLN A N 1
ATOM 983 C CA . GLN A 1 132 ? -1.263 0.958 3.441 1.00 91.62 132 GLN A CA 1
ATOM 984 C C . GLN A 1 132 ? -1.597 -0.443 2.875 1.00 91.62 132 GLN A C 1
ATOM 986 O O . GLN A 1 132 ? -1.214 -0.807 1.762 1.00 91.62 132 GLN A O 1
ATOM 991 N N . ASN A 1 133 ? -2.547 -1.122 3.528 1.00 92.06 133 ASN A N 1
ATOM 992 C CA . ASN A 1 133 ? -3.063 -2.469 3.227 1.00 92.06 133 ASN A CA 1
ATOM 993 C C . ASN A 1 133 ? -2.005 -3.585 3.317 1.00 92.06 133 ASN A C 1
ATOM 995 O O . ASN A 1 133 ? -2.040 -4.561 2.559 1.00 92.06 133 ASN A O 1
ATOM 999 N N . ASP A 1 134 ? -1.085 -3.445 4.260 1.00 89.75 134 ASP A N 1
ATOM 1000 C CA . ASP A 1 134 ? 0.106 -4.267 4.402 1.00 89.75 134 ASP A CA 1
ATOM 1001 C C . ASP A 1 134 ? 0.019 -5.264 5.559 1.00 89.75 134 ASP A C 1
ATOM 1003 O O . ASP A 1 134 ? -0.766 -5.153 6.504 1.00 89.75 134 ASP A O 1
ATOM 1007 N N . THR A 1 135 ? 0.892 -6.270 5.511 1.00 92.44 135 THR A N 1
ATOM 1008 C CA . THR A 1 135 ? 1.171 -7.130 6.666 1.00 92.44 135 THR A CA 1
ATOM 1009 C C . THR A 1 135 ? 2.636 -7.023 7.058 1.00 92.44 135 THR A C 1
ATOM 1011 O O . THR A 1 135 ? 3.508 -7.432 6.294 1.00 92.44 135 THR A O 1
ATOM 1014 N N . THR A 1 136 ? 2.921 -6.545 8.269 1.00 91.81 136 THR A N 1
ATOM 1015 C CA . THR A 1 136 ? 4.273 -6.559 8.839 1.00 91.81 136 THR A CA 1
ATOM 1016 C C . THR A 1 136 ? 4.401 -7.631 9.918 1.00 91.81 136 THR A C 1
ATOM 1018 O O . THR A 1 136 ? 3.505 -7.836 10.741 1.00 91.81 136 THR A O 1
ATOM 1021 N N . ARG A 1 137 ? 5.522 -8.356 9.918 1.00 93.38 137 ARG A N 1
ATOM 1022 C CA . ARG A 1 137 ? 5.834 -9.361 10.941 1.00 93.38 137 ARG A CA 1
ATOM 1023 C C . ARG A 1 137 ? 7.280 -9.242 11.391 1.00 93.38 137 ARG A C 1
ATOM 1025 O O . ARG A 1 137 ? 8.155 -9.175 10.531 1.00 93.38 137 ARG A O 1
ATOM 1032 N N . ILE A 1 138 ? 7.525 -9.281 12.700 1.00 92.62 138 ILE A N 1
ATOM 1033 C CA . ILE A 1 138 ? 8.876 -9.432 13.250 1.00 92.62 138 ILE A CA 1
ATOM 1034 C C . ILE A 1 138 ? 8.910 -10.575 14.255 1.00 92.62 138 ILE A C 1
ATOM 1036 O O . ILE A 1 138 ? 8.095 -10.619 15.172 1.00 92.62 138 ILE A O 1
ATOM 1040 N N . ASP A 1 139 ? 9.858 -11.489 14.102 1.00 92.31 139 ASP A N 1
ATOM 1041 C CA . ASP A 1 139 ? 9.866 -12.704 14.913 1.00 92.31 139 ASP A CA 1
ATOM 1042 C C . ASP A 1 139 ? 10.426 -12.431 16.331 1.00 92.31 139 ASP A C 1
ATOM 1044 O O . ASP A 1 139 ? 9.855 -12.899 17.315 1.00 92.31 139 ASP A O 1
ATOM 1048 N N . GLN A 1 140 ? 11.488 -11.624 16.479 1.00 92.88 140 GLN A N 1
ATOM 1049 C CA . GLN A 1 140 ? 12.103 -11.310 17.779 1.00 92.88 140 GLN A CA 1
ATOM 1050 C C . GLN A 1 140 ? 12.645 -9.873 17.907 1.00 92.88 140 GLN A C 1
ATOM 1052 O O . GLN A 1 140 ? 13.260 -9.323 16.994 1.00 92.88 140 GLN A O 1
ATOM 1057 N N . ASN A 1 141 ? 12.534 -9.303 19.114 1.00 92.56 141 ASN A N 1
ATOM 1058 C CA . ASN A 1 141 ? 13.257 -8.100 19.567 1.00 92.56 141 ASN A CA 1
ATOM 1059 C C . ASN A 1 141 ? 13.063 -6.837 18.693 1.00 92.56 141 ASN A C 1
ATOM 1061 O O . ASN A 1 141 ? 13.941 -5.975 18.647 1.00 92.56 141 ASN A O 1
ATOM 1065 N N . GLY A 1 142 ? 11.948 -6.727 17.967 1.00 91.69 142 GLY A N 1
ATOM 1066 C CA . GLY A 1 142 ? 11.766 -5.704 16.933 1.00 91.69 142 GLY A CA 1
ATOM 1067 C C . GLY A 1 142 ? 10.752 -4.604 17.237 1.00 91.69 142 GLY A C 1
ATOM 1068 O O . GLY A 1 142 ? 10.076 -4.580 18.270 1.00 91.69 142 GLY A O 1
ATOM 1069 N N . THR A 1 143 ? 10.605 -3.680 16.287 1.00 95.62 143 THR A N 1
ATOM 1070 C CA . THR A 1 143 ? 9.486 -2.726 16.255 1.00 95.62 143 THR A CA 1
ATOM 1071 C C . THR A 1 143 ? 8.796 -2.748 14.899 1.00 95.62 143 THR A C 1
ATOM 1073 O O . THR A 1 143 ? 9.400 -2.388 13.893 1.00 95.62 143 THR A O 1
ATOM 1076 N N . ALA A 1 144 ? 7.521 -3.124 14.893 1.00 94.44 144 ALA A N 1
ATOM 1077 C CA . ALA A 1 144 ? 6.646 -3.073 13.733 1.00 94.44 144 ALA A CA 1
ATOM 1078 C C . ALA A 1 144 ? 5.715 -1.860 13.873 1.00 94.44 144 ALA A C 1
ATOM 1080 O O . ALA A 1 144 ? 5.094 -1.676 14.924 1.00 94.44 144 ALA A O 1
ATOM 1081 N N . ARG A 1 145 ? 5.633 -1.015 12.846 1.00 93.62 145 ARG A N 1
ATOM 1082 C CA . ARG A 1 145 ? 4.671 0.095 12.760 1.00 93.62 145 ARG A CA 1
ATOM 1083 C C . ARG A 1 145 ? 3.903 0.020 11.454 1.00 93.62 145 ARG A C 1
ATOM 1085 O O . ARG A 1 145 ? 4.439 -0.504 10.481 1.00 93.62 145 ARG A O 1
ATOM 1092 N N . SER A 1 146 ? 2.687 0.549 11.466 1.00 91.50 146 SER A N 1
ATOM 1093 C CA . SER A 1 146 ? 1.842 0.601 10.286 1.00 91.50 146 SER A CA 1
ATOM 1094 C C . SER A 1 146 ? 0.807 1.717 10.345 1.00 91.50 146 SER A C 1
ATOM 1096 O O . SER A 1 146 ? 0.182 1.866 11.398 1.00 91.50 146 SER A O 1
ATOM 1098 N N . ASP A 1 147 ? 0.507 2.358 9.223 1.00 90.88 147 ASP A N 1
ATOM 1099 C CA . ASP A 1 147 ? -0.448 3.467 9.216 1.00 90.88 147 ASP A CA 1
ATOM 1100 C C . ASP A 1 147 ? -1.903 3.000 8.983 1.00 90.88 147 ASP A C 1
ATOM 1102 O O . ASP A 1 147 ? -2.707 3.044 9.915 1.00 90.88 147 ASP A O 1
ATOM 1106 N N . GLN A 1 148 ? -2.282 2.537 7.780 1.00 92.75 148 GLN A N 1
ATOM 1107 C CA . GLN A 1 148 ? -3.699 2.414 7.381 1.00 92.75 148 GLN A CA 1
ATOM 1108 C C . GLN A 1 148 ? -4.156 1.033 6.868 1.00 92.75 148 GLN A C 1
ATOM 1110 O O . GLN A 1 148 ? -3.879 0.641 5.736 1.00 92.75 148 GLN A O 1
ATOM 1115 N N . ASN A 1 149 ? -5.083 0.407 7.608 1.00 93.62 149 ASN A N 1
ATOM 1116 C CA . ASN A 1 149 ? -5.715 -0.896 7.306 1.00 93.62 149 ASN A CA 1
ATOM 1117 C C . ASN A 1 149 ? -4.744 -2.092 7.343 1.00 93.62 149 ASN A C 1
ATOM 1119 O O . ASN A 1 149 ? -4.976 -3.126 6.712 1.00 93.62 149 ASN A O 1
ATOM 1123 N N . ASP A 1 150 ? -3.672 -1.952 8.114 1.00 92.31 150 ASP A N 1
ATOM 1124 C CA . ASP A 1 150 ? -2.552 -2.885 8.139 1.00 92.31 150 ASP A CA 1
ATOM 1125 C C . ASP A 1 150 ? -2.670 -3.919 9.262 1.00 92.31 150 ASP A C 1
ATOM 1127 O O . ASP A 1 150 ? -3.415 -3.765 10.232 1.00 92.31 150 ASP A O 1
ATOM 1131 N N . THR A 1 151 ? -1.895 -4.997 9.164 1.00 95.06 151 THR A N 1
ATOM 1132 C CA . THR A 1 151 ? -1.689 -5.937 10.271 1.00 95.06 151 THR A CA 1
ATOM 1133 C C . THR A 1 151 ? -0.221 -5.991 10.657 1.00 95.06 151 THR A C 1
ATOM 1135 O O . THR A 1 151 ? 0.605 -6.443 9.870 1.00 95.06 151 THR A O 1
ATOM 1138 N N . THR A 1 152 ? 0.094 -5.626 11.897 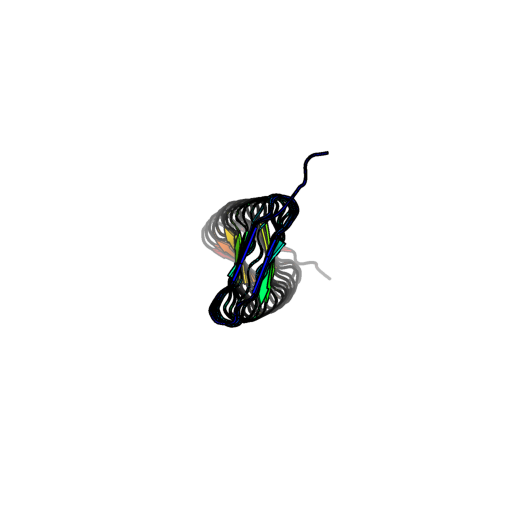1.00 94.56 152 THR A N 1
ATOM 1139 C CA . THR A 1 152 ? 1.433 -5.778 12.477 1.00 94.56 152 THR A CA 1
ATOM 1140 C C . THR A 1 152 ? 1.429 -6.903 13.505 1.00 94.56 152 THR A C 1
ATOM 1142 O O . THR A 1 152 ? 0.520 -7.009 14.330 1.00 94.56 152 THR A O 1
ATOM 1145 N N . ARG A 1 153 ? 2.423 -7.794 13.455 1.00 95.81 153 ARG A N 1
ATOM 1146 C CA . ARG A 1 153 ? 2.602 -8.860 14.453 1.00 95.81 153 ARG A CA 1
ATOM 1147 C C . ARG A 1 153 ? 4.043 -8.937 14.923 1.00 95.81 153 ARG A C 1
ATOM 1149 O O . ARG A 1 153 ? 4.960 -8.872 14.106 1.00 95.81 153 ARG A O 1
ATOM 1156 N N . ILE A 1 154 ? 4.220 -9.141 16.223 1.00 94.25 154 ILE A N 1
ATOM 1157 C CA . ILE A 1 154 ? 5.499 -9.538 16.798 1.00 94.25 154 ILE A CA 1
ATOM 1158 C C . ILE A 1 154 ? 5.349 -10.807 17.622 1.00 94.25 154 ILE A C 1
ATOM 1160 O O . ILE A 1 154 ? 4.524 -10.857 18.527 1.00 94.25 154 ILE A O 1
ATOM 1164 N N . ASP A 1 155 ? 6.181 -11.802 17.332 1.00 93.69 155 ASP A N 1
ATOM 1165 C CA . ASP A 1 155 ? 6.099 -13.094 18.006 1.00 93.69 155 ASP A CA 1
ATOM 1166 C C . ASP A 1 155 ? 6.780 -13.029 19.397 1.00 93.69 155 ASP A C 1
ATOM 1168 O O . ASP A 1 155 ? 6.250 -13.573 20.363 1.00 93.69 155 ASP A O 1
ATOM 1172 N N . GLN A 1 156 ? 7.921 -12.330 19.553 1.00 93.88 156 GLN A N 1
ATOM 1173 C CA . GLN A 1 156 ? 8.610 -12.183 20.853 1.00 93.88 156 GLN A CA 1
ATOM 1174 C C . GLN A 1 156 ? 9.283 -10.812 21.092 1.00 93.88 156 GLN A C 1
ATOM 1176 O O . GLN A 1 156 ? 9.969 -10.268 20.224 1.00 93.88 156 GLN A O 1
ATOM 1181 N N . ASN A 1 157 ? 9.202 -10.310 22.332 1.00 93.00 157 ASN A N 1
ATOM 1182 C CA . ASN A 1 157 ? 10.019 -9.224 22.907 1.00 93.00 157 ASN A CA 1
ATOM 1183 C C . ASN A 1 157 ? 10.046 -7.895 22.110 1.00 93.00 157 ASN A C 1
ATOM 1185 O O . ASN A 1 157 ? 11.091 -7.245 22.034 1.00 93.00 157 ASN A O 1
ATOM 1189 N N . GLY A 1 158 ? 8.945 -7.461 21.491 1.00 93.06 158 GLY A N 1
ATOM 1190 C CA . GLY A 1 158 ? 8.949 -6.243 20.663 1.00 93.06 158 GLY A CA 1
ATOM 1191 C C . GLY A 1 158 ? 7.713 -5.362 20.802 1.00 93.06 158 GLY A C 1
ATOM 1192 O O . GLY A 1 158 ? 6.864 -5.571 21.664 1.00 93.06 158 GLY A O 1
ATOM 1193 N N . THR A 1 159 ? 7.618 -4.323 19.968 1.00 96.62 159 THR A N 1
ATOM 1194 C CA . THR A 1 159 ? 6.423 -3.464 19.898 1.00 96.62 159 THR A CA 1
ATOM 1195 C C . THR A 1 159 ? 5.777 -3.455 18.515 1.00 96.62 159 THR A C 1
ATOM 1197 O O . THR A 1 159 ? 6.371 -2.945 17.568 1.00 96.62 159 THR A O 1
ATOM 1200 N N . ALA A 1 160 ? 4.536 -3.929 18.437 1.00 96.56 160 ALA A N 1
ATOM 1201 C CA . ALA A 1 160 ? 3.639 -3.753 17.301 1.00 96.56 160 ALA A CA 1
ATOM 1202 C C . ALA A 1 160 ? 2.800 -2.472 17.491 1.00 96.56 160 ALA A C 1
ATOM 1204 O O . ALA A 1 160 ? 2.284 -2.223 18.585 1.00 96.56 160 ALA A O 1
ATOM 1205 N N . ARG A 1 161 ? 2.676 -1.641 16.452 1.00 96.00 161 ARG A N 1
ATOM 1206 C CA . ARG A 1 161 ? 1.789 -0.461 16.396 1.00 96.00 161 ARG A CA 1
ATOM 1207 C C . ARG A 1 161 ? 0.953 -0.480 15.124 1.00 96.00 161 ARG A C 1
ATOM 1209 O O . ARG A 1 161 ? 1.405 -1.061 14.139 1.00 96.00 161 ARG A O 1
ATOM 1216 N N . SER A 1 162 ? -0.228 0.130 15.158 1.00 94.44 162 SER A N 1
ATOM 1217 C CA . SER A 1 162 ? -1.119 0.256 14.007 1.00 94.44 162 SER A CA 1
ATOM 1218 C C . SER A 1 162 ? -2.047 1.460 14.186 1.00 94.44 162 SER A C 1
ATOM 1220 O O . SER A 1 162 ? -2.756 1.494 15.185 1.00 94.44 162 SER A O 1
ATOM 1222 N N . ASP A 1 163 ? -2.043 2.432 13.273 1.00 91.88 163 ASP A N 1
ATOM 1223 C CA . ASP A 1 163 ? -2.559 3.776 13.589 1.00 91.88 163 ASP A CA 1
ATOM 1224 C C . ASP A 1 163 ? -4.021 4.031 13.152 1.00 91.88 163 ASP A C 1
ATOM 1226 O O . ASP A 1 163 ? -4.720 4.814 13.791 1.00 91.88 163 ASP A O 1
ATOM 1230 N N . GLN A 1 164 ? 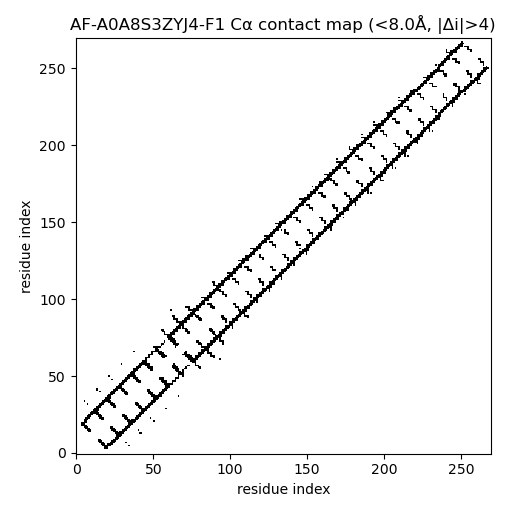-4.514 3.408 12.071 1.00 92.94 164 GLN A N 1
ATOM 1231 C CA . GLN A 1 164 ? -5.900 3.570 11.597 1.00 92.94 164 GLN A CA 1
ATOM 1232 C C . GLN A 1 164 ? -6.477 2.285 10.989 1.00 92.94 164 GLN A C 1
ATOM 1234 O O . GLN A 1 164 ? -5.934 1.728 10.034 1.00 92.94 164 GLN A O 1
ATOM 1239 N N . ASN A 1 165 ? -7.636 1.840 11.493 1.00 93.62 165 ASN A N 1
ATOM 1240 C CA . ASN A 1 165 ? -8.364 0.626 11.066 1.00 93.62 165 ASN A CA 1
ATOM 1241 C C . ASN A 1 165 ? -7.524 -0.673 11.069 1.00 93.62 165 ASN A C 1
ATOM 1243 O O . ASN A 1 165 ? -7.907 -1.666 10.445 1.00 93.62 165 ASN A O 1
ATOM 1247 N N . GLY A 1 166 ? -6.357 -0.664 11.711 1.00 92.56 166 GLY A N 1
ATOM 1248 C CA . GLY A 1 166 ? -5.375 -1.735 11.615 1.00 92.56 166 GLY A CA 1
ATOM 1249 C C . GLY A 1 166 ? -5.466 -2.759 12.744 1.00 92.56 166 GLY A C 1
ATOM 1250 O O . GLY A 1 166 ? -6.403 -2.792 13.545 1.00 92.56 166 GLY A O 1
ATOM 1251 N N . THR A 1 167 ? -4.500 -3.667 12.813 1.00 96.44 167 THR A N 1
ATOM 1252 C CA . THR A 1 167 ? -4.401 -4.641 13.902 1.00 96.44 167 THR A CA 1
ATOM 1253 C C . THR A 1 167 ? -2.957 -4.868 14.311 1.00 96.44 167 THR A C 1
ATOM 1255 O O . THR A 1 167 ? -2.199 -5.494 13.575 1.00 96.44 167 THR A O 1
ATOM 1258 N N . ALA A 1 168 ? -2.619 -4.476 15.538 1.00 97.00 168 ALA A N 1
ATOM 1259 C CA . ALA A 1 168 ? -1.366 -4.847 16.182 1.00 97.00 168 ALA A CA 1
ATOM 1260 C C . ALA A 1 168 ? -1.528 -6.135 17.003 1.00 97.00 168 ALA A C 1
ATOM 1262 O O . ALA A 1 168 ? -2.510 -6.313 17.730 1.00 97.00 168 ALA A O 1
ATOM 1263 N N . ARG A 1 169 ? -0.547 -7.032 16.914 1.00 96.38 169 ARG A N 1
ATOM 1264 C CA . ARG A 1 169 ? -0.454 -8.267 17.702 1.00 96.38 169 ARG A CA 1
ATOM 1265 C C . ARG A 1 169 ? 0.923 -8.422 18.329 1.00 96.38 169 ARG A C 1
ATOM 1267 O O . ARG A 1 169 ? 1.930 -8.089 17.705 1.00 96.38 169 ARG A O 1
ATOM 1274 N N . SER A 1 170 ? 0.942 -8.953 19.537 1.00 94.81 170 SER A N 1
ATOM 1275 C CA . SER A 1 170 ? 2.136 -9.349 20.268 1.00 94.81 170 SER A CA 1
ATOM 1276 C C . SER A 1 170 ? 1.861 -10.721 20.880 1.00 94.81 170 SER A C 1
ATOM 1278 O O . SER A 1 170 ? 0.799 -10.890 21.471 1.00 94.81 170 SER A O 1
ATOM 1280 N N . ASP A 1 171 ? 2.760 -11.688 20.704 1.00 92.00 171 ASP A N 1
ATOM 1281 C CA . ASP A 1 171 ? 2.504 -13.055 21.170 1.00 92.00 171 ASP A CA 1
ATOM 1282 C C . ASP A 1 171 ? 3.226 -13.340 22.518 1.00 92.00 171 ASP A C 1
ATOM 1284 O O . ASP A 1 171 ? 2.666 -14.022 23.378 1.00 92.00 171 ASP A O 1
ATOM 1288 N N . GLN A 1 172 ? 4.450 -12.822 22.752 1.00 93.00 172 GLN A N 1
ATOM 1289 C CA . GLN A 1 172 ? 5.194 -13.014 24.019 1.00 93.00 172 GLN A CA 1
ATOM 1290 C C . GLN A 1 172 ? 6.121 -11.847 24.440 1.00 93.00 172 GLN A C 1
ATOM 1292 O O . GLN A 1 172 ? 6.969 -11.393 23.668 1.00 93.00 172 GLN A O 1
ATOM 1297 N N . ASN A 1 173 ? 6.067 -11.457 25.719 1.00 92.38 173 ASN A N 1
ATOM 1298 C CA . ASN A 1 173 ? 6.811 -10.360 26.372 1.00 92.38 173 ASN A CA 1
ATOM 1299 C C . ASN A 1 173 ? 6.917 -9.028 25.577 1.00 92.38 173 ASN A C 1
ATOM 1301 O O . ASN A 1 173 ? 7.928 -8.320 25.664 1.00 92.38 173 ASN A O 1
ATOM 1305 N N . GLY A 1 174 ? 5.920 -8.684 24.768 1.00 91.69 174 GLY A N 1
ATOM 1306 C CA . GLY A 1 174 ? 5.895 -7.509 23.903 1.00 91.69 174 GLY A CA 1
ATOM 1307 C C . GLY A 1 174 ? 4.786 -6.503 24.225 1.00 91.69 174 GLY A C 1
ATOM 1308 O O . GLY A 1 174 ? 4.273 -6.376 25.341 1.00 91.69 174 GLY A O 1
ATOM 1309 N N . THR A 1 175 ? 4.453 -5.667 23.246 1.00 95.56 175 THR A N 1
ATOM 1310 C CA . THR A 1 175 ? 3.374 -4.681 23.356 1.00 95.56 175 THR A CA 1
ATOM 1311 C C . THR A 1 175 ? 2.709 -4.459 22.008 1.00 95.56 175 THR A C 1
ATOM 1313 O O . THR A 1 175 ? 3.360 -4.003 21.069 1.00 95.56 175 THR A O 1
ATOM 1316 N N . ALA A 1 176 ? 1.398 -4.668 21.948 1.00 96.50 176 ALA A N 1
ATOM 1317 C CA . ALA A 1 176 ? 0.557 -4.214 20.850 1.00 96.50 176 ALA A CA 1
ATOM 1318 C C . ALA A 1 176 ? -0.050 -2.844 21.191 1.00 96.50 176 ALA A C 1
ATOM 1320 O O . ALA A 1 176 ? -0.547 -2.632 22.300 1.00 96.50 176 ALA A O 1
ATOM 1321 N N . ARG A 1 177 ? -0.016 -1.904 20.246 1.00 95.69 177 ARG A N 1
ATOM 1322 C CA . ARG A 1 177 ? -0.773 -0.645 20.301 1.00 95.69 177 ARG A CA 1
ATOM 1323 C C . ARG A 1 177 ? -1.612 -0.502 19.048 1.00 95.69 177 ARG A C 1
ATOM 1325 O O . ARG A 1 177 ? -1.117 -0.817 17.969 1.00 95.69 177 ARG A O 1
ATOM 1332 N N . SER A 1 178 ? -2.837 -0.034 19.200 1.00 93.75 178 SER A N 1
ATOM 1333 C CA . SER A 1 178 ? -3.677 0.324 18.071 1.00 93.75 178 SER A CA 1
ATOM 1334 C C . SER A 1 178 ? -4.332 1.661 18.322 1.00 93.75 178 SER A C 1
ATOM 1336 O O . SER A 1 178 ? -4.866 1.864 19.406 1.00 93.75 178 SER A O 1
ATOM 1338 N N . ASP A 1 179 ? -4.374 2.488 17.295 1.00 90.00 179 ASP A N 1
ATOM 1339 C CA . ASP A 1 179 ? -5.072 3.756 17.326 1.00 90.00 179 ASP A CA 1
ATOM 1340 C C . ASP A 1 179 ? -6.238 3.694 16.300 1.00 90.00 179 ASP A C 1
ATOM 1342 O O . ASP A 1 179 ? -6.287 2.816 15.427 1.00 90.00 179 ASP A O 1
ATOM 1346 N N . GLN A 1 180 ? -7.211 4.595 16.457 1.00 90.81 180 GLN A N 1
ATOM 1347 C CA . GLN A 1 180 ? -8.335 4.908 15.554 1.00 90.81 180 GLN A CA 1
ATOM 1348 C C . GLN A 1 180 ? -8.996 3.742 14.773 1.00 90.81 180 GLN A C 1
ATOM 1350 O O . GLN A 1 180 ? -8.749 3.512 13.585 1.00 90.81 180 GLN A O 1
ATOM 1355 N N . ASN A 1 181 ? -10.008 3.130 15.395 1.00 91.56 181 ASN A N 1
ATOM 1356 C CA . ASN A 1 181 ? -10.845 2.022 14.899 1.00 91.56 181 ASN A CA 1
ATOM 1357 C C . ASN A 1 181 ? -10.105 0.699 14.578 1.00 91.56 181 ASN A C 1
ATOM 1359 O O . ASN A 1 181 ? -10.637 -0.147 13.851 1.00 91.56 181 ASN A O 1
ATOM 1363 N N . GLY A 1 182 ? -8.892 0.500 15.083 1.00 90.56 182 GLY A N 1
ATOM 1364 C CA . GLY A 1 182 ? -8.137 -0.741 14.984 1.00 90.56 182 GLY A CA 1
ATOM 1365 C C . GLY A 1 182 ? -8.320 -1.708 16.166 1.00 90.56 182 GLY A C 1
ATOM 1366 O O . GLY A 1 182 ? -9.312 -1.722 16.905 1.00 90.56 182 GLY A O 1
ATOM 1367 N N . THR A 1 183 ? -7.378 -2.639 16.319 1.00 94.88 183 THR A N 1
ATOM 1368 C CA . THR A 1 183 ? -7.377 -3.632 17.402 1.00 94.88 183 THR A CA 1
ATOM 1369 C C . THR A 1 183 ? -5.963 -3.997 17.846 1.00 94.88 183 THR A C 1
ATOM 1371 O O . THR A 1 183 ? -5.182 -4.530 17.063 1.00 94.88 183 THR A O 1
ATOM 1374 N N . ALA A 1 184 ? -5.676 -3.850 19.138 1.00 95.50 184 ALA A N 1
ATOM 1375 C CA . ALA A 1 184 ? -4.509 -4.449 19.774 1.00 95.50 184 ALA A CA 1
ATOM 1376 C C . ALA A 1 184 ? -4.872 -5.827 20.356 1.00 95.50 184 ALA A C 1
ATOM 1378 O O . ALA A 1 184 ? -5.889 -5.976 21.039 1.00 95.50 184 ALA A O 1
ATOM 1379 N N . ARG A 1 185 ? -4.049 -6.847 20.101 1.00 94.06 185 ARG A N 1
ATOM 1380 C CA . ARG A 1 185 ? -4.129 -8.153 20.778 1.00 94.06 185 ARG A CA 1
ATOM 1381 C C . ARG A 1 185 ? -2.798 -8.511 21.410 1.00 94.06 185 ARG A C 1
ATOM 1383 O O . ARG A 1 185 ? -1.754 -8.165 20.856 1.00 94.06 185 ARG A O 1
ATOM 1390 N N . SER A 1 186 ? -2.863 -9.209 22.529 1.00 90.44 186 SER A N 1
ATOM 1391 C CA . SER A 1 186 ? -1.695 -9.712 23.218 1.00 90.44 186 SER A CA 1
ATOM 1392 C C . SER A 1 186 ? -1.939 -11.084 23.846 1.00 90.44 186 SER A C 1
ATOM 1394 O O . SER A 1 186 ? -3.067 -11.336 24.275 1.00 90.44 186 SER A O 1
ATOM 1396 N N . ASP A 1 187 ? -0.916 -11.945 23.894 1.00 87.50 187 ASP A N 1
ATOM 1397 C CA . ASP A 1 187 ? -1.113 -13.342 24.307 1.00 87.50 187 ASP A CA 1
ATOM 1398 C C . ASP A 1 187 ? -0.407 -13.731 25.632 1.00 87.50 187 ASP A C 1
ATOM 1400 O O . ASP A 1 187 ? -1.062 -14.333 26.490 1.00 87.50 187 ASP A O 1
ATOM 1404 N N . GLN A 1 188 ? 0.900 -13.463 25.831 1.00 88.75 188 GLN A N 1
ATOM 1405 C CA . GLN A 1 188 ? 1.635 -13.907 27.040 1.00 88.75 188 GLN A CA 1
ATOM 1406 C C . GLN A 1 188 ? 2.661 -12.905 27.623 1.00 88.75 188 GLN A C 1
ATOM 1408 O O . GLN A 1 188 ? 3.751 -12.724 27.078 1.00 88.75 188 GLN A O 1
ATOM 1413 N N . ASN A 1 189 ? 2.404 -12.414 28.844 1.00 88.06 189 ASN A N 1
ATOM 1414 C CA . ASN A 1 189 ? 3.197 -11.407 29.584 1.00 88.06 189 ASN A CA 1
ATOM 1415 C C . ASN A 1 189 ? 3.286 -10.030 28.894 1.00 88.06 189 ASN A C 1
ATOM 1417 O O . ASN A 1 189 ? 4.272 -9.299 29.043 1.00 88.06 189 ASN A O 1
ATOM 1421 N N . ASP A 1 190 ? 2.250 -9.669 28.154 1.00 87.75 190 ASP A N 1
ATOM 1422 C CA . ASP A 1 190 ? 2.253 -8.562 27.212 1.00 87.75 190 ASP A CA 1
ATOM 1423 C C . ASP A 1 190 ? 1.442 -7.351 27.690 1.00 87.75 190 ASP A C 1
ATOM 1425 O O . ASP A 1 190 ? 0.860 -7.284 28.778 1.00 87.75 190 ASP A O 1
ATOM 1429 N N . THR A 1 191 ? 1.382 -6.324 26.844 1.00 91.19 191 THR A N 1
ATOM 1430 C CA . THR A 1 191 ? 0.377 -5.272 26.971 1.00 91.19 191 THR A CA 1
ATOM 1431 C C . THR A 1 191 ? -0.272 -4.945 25.631 1.00 91.19 191 THR A C 1
ATOM 1433 O O . THR A 1 191 ? 0.407 -4.477 24.720 1.00 91.19 191 THR A O 1
ATOM 1436 N N . ALA A 1 192 ? -1.595 -5.060 25.557 1.00 92.56 192 ALA A N 1
ATOM 1437 C CA . ALA A 1 192 ? -2.412 -4.412 24.538 1.00 92.56 192 ALA A CA 1
ATOM 1438 C C . ALA A 1 192 ? -2.820 -3.003 25.017 1.00 92.56 192 ALA A C 1
ATOM 1440 O O . ALA A 1 192 ? -3.302 -2.834 26.140 1.00 92.56 192 ALA A O 1
ATOM 1441 N N . ARG A 1 193 ? -2.623 -1.975 24.187 1.00 92.12 193 ARG A N 1
ATOM 1442 C CA . ARG A 1 193 ? -3.180 -0.622 24.386 1.00 92.12 193 ARG A CA 1
ATOM 1443 C C . ARG A 1 193 ? -3.986 -0.210 23.167 1.00 92.12 193 ARG A C 1
ATOM 1445 O O . ARG A 1 193 ? -3.628 -0.615 22.061 1.00 92.12 193 ARG A O 1
ATOM 1452 N N . SER A 1 194 ? -5.041 0.562 23.374 1.00 88.75 194 SER A N 1
ATOM 1453 C CA . SER A 1 194 ? -5.935 0.951 22.299 1.00 88.75 194 SER A CA 1
ATOM 1454 C C . SER A 1 194 ? -6.547 2.334 22.534 1.00 88.75 194 SER A C 1
ATOM 1456 O O . SER A 1 194 ? -7.104 2.555 23.603 1.00 88.75 194 SER A O 1
ATOM 1458 N N . ASP A 1 195 ? -6.469 3.251 21.576 1.00 88.50 195 ASP A N 1
ATOM 1459 C CA . ASP A 1 195 ? -6.688 4.677 21.848 1.00 88.50 195 ASP A CA 1
ATOM 1460 C C . ASP A 1 195 ? -8.131 5.159 21.575 1.00 88.50 195 ASP A C 1
ATOM 1462 O O . ASP A 1 195 ? -8.828 5.526 22.517 1.00 88.50 195 ASP A O 1
ATOM 1466 N N . GLN A 1 196 ? -8.616 5.168 20.326 1.00 87.38 196 GLN A N 1
ATOM 1467 C CA . GLN A 1 196 ? -9.906 5.767 19.931 1.00 87.38 196 GLN A CA 1
ATOM 1468 C C . GLN A 1 196 ? -10.802 4.816 19.120 1.00 87.38 196 GLN A C 1
ATOM 1470 O O . GLN A 1 196 ? -10.481 4.450 17.994 1.00 87.38 196 GLN A O 1
ATOM 1475 N N . ASN A 1 197 ? -11.994 4.500 19.643 1.00 87.38 197 ASN A N 1
ATOM 1476 C CA . ASN A 1 197 ? -12.954 3.531 19.076 1.00 87.38 197 ASN A CA 1
ATOM 1477 C C . ASN A 1 197 ? -12.371 2.109 18.896 1.00 87.38 197 ASN A C 1
ATOM 1479 O O . ASN A 1 197 ? -12.861 1.323 18.079 1.00 87.38 197 ASN A O 1
ATOM 1483 N N . ASP A 1 198 ? -11.313 1.780 19.632 1.00 85.81 198 ASP A N 1
ATOM 1484 C CA . ASP A 1 198 ? -10.494 0.597 19.384 1.00 85.81 198 ASP A CA 1
ATOM 1485 C C . ASP A 1 198 ? -10.894 -0.615 20.245 1.00 85.81 198 ASP A C 1
ATOM 1487 O O . ASP A 1 198 ? -11.811 -0.585 21.069 1.00 85.81 198 ASP A O 1
ATOM 1491 N N . THR A 1 199 ? -10.199 -1.742 20.076 1.00 89.44 199 THR A N 1
ATOM 1492 C CA . THR A 1 199 ? -10.274 -2.846 21.045 1.00 89.44 199 THR A CA 1
ATOM 1493 C C . THR A 1 199 ? -8.896 -3.348 21.453 1.00 89.44 199 THR A C 1
ATOM 1495 O O . THR A 1 199 ? -8.147 -3.834 20.610 1.00 89.44 199 THR A O 1
ATOM 1498 N N . ALA A 1 200 ? -8.615 -3.360 22.754 1.00 90.00 200 ALA A N 1
ATOM 1499 C CA . ALA A 1 200 ? -7.529 -4.124 23.355 1.00 90.00 200 ALA A CA 1
ATOM 1500 C C . ALA A 1 200 ? -8.045 -5.492 23.838 1.00 90.00 200 ALA A C 1
ATOM 1502 O O . ALA A 1 200 ? -9.039 -5.578 24.563 1.00 90.00 200 ALA A O 1
ATOM 1503 N N . ARG A 1 201 ? -7.373 -6.578 23.450 1.00 89.19 201 ARG A N 1
ATOM 1504 C CA . ARG A 1 201 ? -7.592 -7.937 23.982 1.00 89.19 201 ARG A CA 1
ATOM 1505 C C . ARG A 1 201 ? -6.286 -8.499 24.513 1.00 89.19 201 ARG A C 1
ATOM 1507 O O . ARG A 1 201 ? -5.248 -8.206 23.926 1.00 89.19 201 ARG A O 1
ATOM 1514 N N . SER A 1 202 ? -6.355 -9.280 25.582 1.00 85.31 202 SER A N 1
ATOM 1515 C CA . SER A 1 202 ? -5.171 -9.808 26.244 1.00 85.31 202 SER A CA 1
ATOM 1516 C C . SER A 1 202 ? -5.429 -11.153 26.932 1.00 85.31 202 SER A C 1
ATOM 1518 O O . SER A 1 202 ? -6.397 -11.249 27.690 1.00 85.31 202 SER A O 1
ATOM 1520 N N . ASP A 1 203 ? -4.566 -12.151 26.754 1.00 83.50 203 ASP A N 1
ATOM 1521 C CA . ASP A 1 203 ? -4.854 -13.515 27.223 1.00 83.50 203 ASP A CA 1
ATOM 1522 C C . ASP A 1 203 ? -4.196 -13.840 28.582 1.00 83.50 203 ASP A C 1
ATOM 1524 O O . ASP A 1 203 ? -4.869 -13.776 29.619 1.00 83.50 203 ASP A O 1
ATOM 1528 N N . GLN A 1 204 ? -2.908 -14.210 28.623 1.00 82.81 204 GLN A N 1
ATOM 1529 C CA . GLN A 1 204 ? -2.248 -14.792 29.805 1.00 82.81 204 GLN A CA 1
ATOM 1530 C C . GLN A 1 204 ? -1.236 -13.848 30.472 1.00 82.81 204 GLN A C 1
ATOM 1532 O O . GLN A 1 204 ? -0.140 -13.630 29.969 1.00 82.81 204 GLN A O 1
ATOM 1537 N N . ASN A 1 205 ? -1.536 -13.400 31.698 1.00 80.88 205 ASN A N 1
ATOM 1538 C CA . ASN A 1 205 ? -0.656 -12.532 32.504 1.00 80.88 205 ASN A CA 1
ATOM 1539 C C . ASN A 1 205 ? -0.362 -11.147 31.879 1.00 80.88 205 ASN A C 1
ATOM 1541 O O . ASN A 1 205 ? 0.658 -10.517 32.158 1.00 80.88 205 ASN A O 1
ATOM 1545 N N . ASP A 1 206 ? -1.296 -10.661 31.067 1.00 79.62 206 ASP A N 1
ATOM 1546 C CA . ASP A 1 206 ? -1.153 -9.444 30.273 1.00 79.62 206 ASP A CA 1
ATOM 1547 C C . ASP A 1 206 ? -1.810 -8.201 30.907 1.00 79.62 206 ASP A C 1
ATOM 1549 O O . ASP A 1 206 ? -2.412 -8.229 31.983 1.00 79.62 206 ASP A O 1
ATOM 1553 N N . THR A 1 207 ? -1.769 -7.064 30.211 1.00 86.00 207 THR A N 1
ATOM 1554 C CA . THR A 1 207 ? -2.708 -5.961 30.458 1.00 86.00 207 THR A CA 1
ATOM 1555 C C . THR A 1 207 ? -3.344 -5.443 29.170 1.00 86.00 207 THR A C 1
ATOM 1557 O O . THR A 1 207 ? -2.633 -4.962 28.293 1.00 86.00 207 THR A O 1
ATOM 1560 N N . ALA A 1 208 ? -4.675 -5.411 29.110 1.00 88.75 208 ALA A N 1
ATOM 1561 C CA . ALA A 1 208 ? -5.433 -4.637 28.130 1.00 88.75 208 ALA A CA 1
ATOM 1562 C C . ALA A 1 208 ? -5.743 -3.231 28.678 1.00 88.75 208 ALA A C 1
ATOM 1564 O O . ALA A 1 208 ? -6.221 -3.085 29.808 1.00 88.75 208 ALA A O 1
ATOM 1565 N N . ARG A 1 209 ? -5.480 -2.189 27.883 1.00 88.88 209 ARG A N 1
ATOM 1566 C CA . ARG A 1 209 ? -5.879 -0.793 28.147 1.00 88.88 209 ARG A CA 1
ATOM 1567 C C . ARG A 1 209 ? -6.624 -0.216 26.955 1.00 88.88 209 ARG A C 1
ATOM 1569 O O . ARG A 1 209 ? -6.235 -0.512 25.831 1.00 88.88 209 ARG A O 1
ATOM 1576 N N . SER A 1 210 ? -7.644 0.587 27.222 1.00 87.56 210 SER A N 1
ATOM 1577 C CA . SER A 1 210 ? -8.434 1.280 26.210 1.00 87.56 210 SER A CA 1
ATOM 1578 C C . SER A 1 210 ? -8.766 2.698 26.690 1.00 87.56 210 SER A C 1
ATOM 1580 O O . SER A 1 210 ? -9.159 2.833 27.847 1.00 87.56 210 SER A O 1
ATOM 1582 N N . ASP A 1 211 ? -8.572 3.728 25.865 1.00 83.50 211 ASP A N 1
ATOM 1583 C CA . ASP A 1 211 ? -8.529 5.113 26.363 1.00 83.50 211 ASP A CA 1
ATOM 1584 C C . ASP A 1 211 ? -9.779 5.960 26.002 1.00 83.50 211 ASP A C 1
ATOM 1586 O O . ASP A 1 211 ? -10.162 6.813 26.806 1.00 83.50 211 ASP A O 1
ATOM 1590 N N . GLN A 1 212 ? -10.426 5.760 24.838 1.00 85.69 212 GLN A 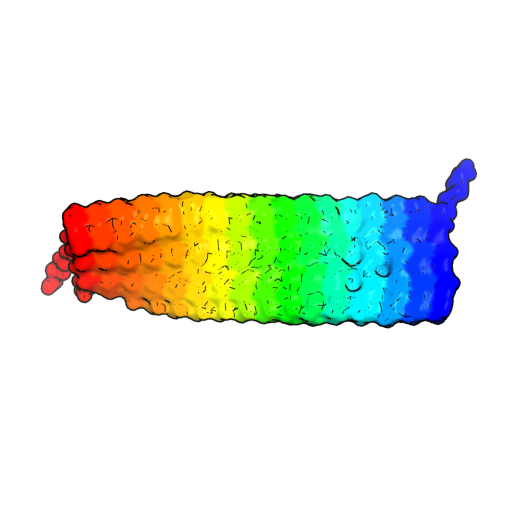N 1
ATOM 1591 C CA . GLN A 1 212 ? -11.656 6.472 24.423 1.00 85.69 212 GLN A CA 1
ATOM 1592 C C . GLN A 1 212 ? -12.573 5.678 23.462 1.00 85.69 212 GLN A C 1
ATOM 1594 O O . GLN A 1 212 ? -12.158 5.248 22.383 1.00 85.69 212 GLN A O 1
ATOM 1599 N N . ASN A 1 213 ? -13.874 5.601 23.772 1.00 84.19 213 ASN A N 1
ATOM 1600 C CA . ASN A 1 213 ? -14.920 4.858 23.035 1.00 84.19 213 ASN A CA 1
ATOM 1601 C C . ASN A 1 213 ? -14.590 3.389 22.655 1.00 84.19 213 ASN A C 1
ATOM 1603 O O . ASN A 1 213 ? -15.227 2.815 21.764 1.00 84.19 213 ASN A O 1
ATOM 1607 N N . GLY A 1 214 ? -13.600 2.771 23.288 1.00 84.19 214 GLY A N 1
ATOM 1608 C CA . GLY A 1 214 ? -13.086 1.449 22.969 1.00 84.19 214 GLY A CA 1
ATOM 1609 C C . GLY A 1 214 ? -13.538 0.336 23.920 1.00 84.19 214 GLY A C 1
ATOM 1610 O O . GLY A 1 214 ? -14.569 0.377 24.607 1.00 84.19 214 GLY A O 1
ATOM 1611 N N . THR A 1 215 ? -12.791 -0.764 23.915 1.00 87.69 215 THR A N 1
ATOM 1612 C CA . THR A 1 215 ? -13.045 -1.922 24.777 1.00 87.69 215 THR A CA 1
ATOM 1613 C C . THR A 1 215 ? -11.745 -2.626 25.149 1.00 87.69 215 THR A C 1
ATOM 1615 O O . THR A 1 215 ? -11.045 -3.133 24.279 1.00 87.69 215 THR A O 1
ATOM 1618 N N . ALA A 1 216 ? -11.489 -2.775 26.448 1.00 87.81 216 ALA A N 1
ATOM 1619 C CA . ALA A 1 216 ? -10.434 -3.635 26.980 1.00 87.81 216 ALA A CA 1
ATOM 1620 C C . ALA A 1 216 ? -11.011 -4.992 27.419 1.00 87.81 216 ALA A C 1
ATOM 1622 O O . ALA A 1 216 ? -12.026 -5.043 28.123 1.00 87.81 216 ALA A O 1
ATOM 1623 N N . ARG A 1 217 ? -10.377 -6.104 27.029 1.00 87.06 217 ARG A N 1
ATOM 1624 C CA . ARG A 1 217 ? -10.734 -7.466 27.472 1.00 87.06 217 ARG A CA 1
ATOM 1625 C C . ARG A 1 217 ? -9.507 -8.236 27.940 1.00 87.06 217 ARG A C 1
ATOM 1627 O O . ARG A 1 217 ? -8.493 -8.195 27.252 1.00 87.06 217 ARG A O 1
ATOM 1634 N N . SER A 1 218 ? -9.636 -8.936 29.063 1.00 84.38 218 SER A N 1
ATOM 1635 C CA . SER A 1 218 ? -8.631 -9.850 29.605 1.00 84.38 218 SER A CA 1
ATOM 1636 C C . SER A 1 218 ? -9.260 -11.209 29.904 1.00 84.38 218 SER A C 1
ATOM 1638 O O . SER A 1 218 ? -10.238 -11.257 30.650 1.00 84.38 218 SER A O 1
ATOM 1640 N N . ASP A 1 219 ? -8.693 -12.294 29.381 1.00 77.81 219 ASP A N 1
ATOM 1641 C CA . ASP A 1 219 ? -9.316 -13.621 29.485 1.00 77.81 219 ASP A CA 1
ATOM 1642 C C . ASP A 1 219 ? -8.777 -14.432 30.686 1.00 77.81 219 ASP A C 1
ATOM 1644 O O . ASP A 1 219 ? -9.561 -14.979 31.462 1.00 77.81 219 ASP A O 1
ATOM 1648 N N . GLN A 1 220 ? -7.455 -14.479 30.905 1.00 75.31 220 GLN A N 1
ATOM 1649 C CA . GLN A 1 220 ? -6.848 -15.153 32.068 1.00 75.31 220 GLN A CA 1
ATOM 1650 C C . GLN A 1 220 ? -6.276 -14.134 33.072 1.00 75.31 220 GLN A C 1
ATOM 1652 O O . GLN A 1 220 ? -6.851 -13.064 33.258 1.00 75.31 220 GLN A O 1
ATOM 1657 N N . THR A 1 221 ? -5.157 -14.438 33.748 1.00 70.00 221 THR A N 1
ATOM 1658 C CA . THR A 1 221 ? -4.611 -13.701 34.916 1.00 70.00 221 THR A CA 1
ATOM 1659 C C . THR A 1 221 ? -4.232 -12.226 34.693 1.00 70.00 221 THR A C 1
ATOM 1661 O O . THR A 1 221 ? -3.694 -11.596 35.609 1.00 70.00 221 THR A O 1
ATOM 1664 N N . GLY A 1 222 ? -4.487 -11.671 33.509 1.00 70.56 222 GLY A N 1
ATOM 1665 C CA . GLY A 1 222 ? -4.197 -10.291 33.146 1.00 70.56 222 GLY A CA 1
ATOM 1666 C C . GLY A 1 222 ? -5.075 -9.239 33.836 1.00 70.56 222 GLY A C 1
ATOM 1667 O O . GLY A 1 222 ? -5.641 -9.433 34.911 1.00 70.56 222 GLY A O 1
ATOM 1668 N N . THR A 1 223 ? -5.128 -8.041 33.263 1.00 81.56 223 THR A N 1
ATOM 1669 C CA . THR A 1 223 ? -5.913 -6.916 33.793 1.00 81.56 223 THR A CA 1
ATOM 1670 C C . THR A 1 223 ? -6.517 -6.114 32.652 1.00 81.56 223 THR A C 1
ATOM 1672 O O . THR A 1 223 ? -5.785 -5.649 31.781 1.00 81.56 223 THR A O 1
ATOM 1675 N N . ALA A 1 224 ? -7.823 -5.860 32.702 1.00 83.81 224 ALA A N 1
ATOM 1676 C CA . ALA A 1 224 ? -8.488 -4.919 31.807 1.00 83.81 224 ALA A CA 1
ATOM 1677 C C . ALA A 1 224 ? -8.640 -3.548 32.485 1.00 83.81 224 ALA A C 1
ATOM 1679 O O . ALA A 1 224 ? -9.161 -3.441 33.600 1.00 83.81 224 ALA A O 1
ATOM 1680 N N . ARG A 1 225 ? -8.201 -2.482 31.813 1.00 83.38 225 ARG A N 1
ATOM 1681 C CA . ARG A 1 225 ? -8.446 -1.091 32.223 1.00 83.38 225 ARG A CA 1
ATOM 1682 C C . ARG A 1 225 ? -9.050 -0.315 31.075 1.00 83.38 225 ARG A C 1
ATOM 1684 O O . ARG A 1 225 ? -8.675 -0.560 29.931 1.00 83.38 225 ARG A O 1
ATOM 1691 N N . SER A 1 226 ? -9.934 0.619 31.380 1.00 80.44 226 SER A N 1
ATOM 1692 C CA . SER A 1 226 ? -10.466 1.500 30.360 1.00 80.44 226 SER A CA 1
ATOM 1693 C C . SER A 1 226 ? -10.802 2.899 30.869 1.00 80.44 226 SER A C 1
ATOM 1695 O O . SER A 1 226 ? -11.132 3.060 32.043 1.00 80.44 226 SER A O 1
ATOM 1697 N N . GLU A 1 227 ? -10.752 3.891 29.990 1.00 79.88 227 GLU A N 1
ATOM 1698 C CA . GLU A 1 227 ? -11.025 5.301 30.288 1.00 79.88 227 GLU A CA 1
ATOM 1699 C C . GLU A 1 227 ? -12.132 5.829 29.340 1.00 79.88 227 GLU A C 1
ATOM 1701 O O . GLU A 1 227 ? -12.391 5.239 28.301 1.00 79.88 227 GLU A O 1
ATOM 1706 N N . GLN A 1 228 ? -12.875 6.868 29.733 1.00 79.31 228 GLN A N 1
ATOM 1707 C CA . GLN A 1 228 ? -13.788 7.679 28.897 1.00 79.31 228 GLN A CA 1
ATOM 1708 C C . GLN A 1 228 ? -14.741 6.938 27.923 1.00 79.31 228 GLN A C 1
ATOM 1710 O O . GLN A 1 228 ? -14.501 6.848 26.720 1.00 79.31 228 GLN A O 1
ATOM 1715 N N . ASN A 1 229 ? -15.930 6.567 28.425 1.00 79.50 229 ASN A N 1
ATOM 1716 C CA . ASN A 1 229 ? -17.019 5.859 27.707 1.00 79.50 229 ASN A CA 1
ATOM 1717 C C . ASN A 1 229 ? -16.729 4.391 27.326 1.00 79.50 229 ASN A C 1
ATOM 1719 O O . ASN A 1 229 ? -17.522 3.755 26.625 1.00 79.50 229 ASN A O 1
ATOM 1723 N N . ASP A 1 230 ? -15.639 3.819 27.826 1.00 78.88 230 ASP A N 1
ATOM 1724 C CA . ASP A 1 230 ? -15.194 2.482 27.437 1.00 78.88 230 ASP A CA 1
ATOM 1725 C C . ASP A 1 230 ? -15.832 1.324 28.209 1.00 78.88 230 ASP A C 1
ATOM 1727 O O . ASP A 1 230 ? -16.435 1.480 29.273 1.00 78.88 230 ASP A O 1
ATOM 1731 N N . THR A 1 231 ? -15.627 0.100 27.708 1.00 83.50 231 THR A N 1
ATOM 1732 C CA . THR A 1 231 ? -15.910 -1.122 28.475 1.00 83.50 231 THR A CA 1
ATOM 1733 C C . THR A 1 231 ? -14.658 -1.942 28.793 1.00 83.50 231 THR A C 1
ATOM 1735 O O . THR A 1 231 ? -14.051 -2.516 27.890 1.00 83.50 231 THR A O 1
ATOM 1738 N N . ALA A 1 232 ? -14.365 -2.135 30.080 1.00 83.69 232 ALA A N 1
ATOM 1739 C CA . ALA A 1 232 ? -13.405 -3.118 30.581 1.00 83.69 232 ALA A CA 1
ATOM 1740 C C . ALA A 1 232 ? -14.104 -4.444 30.942 1.00 83.69 232 ALA A C 1
ATOM 1742 O O . ALA A 1 232 ? -15.113 -4.459 31.656 1.00 83.69 232 ALA A O 1
ATOM 1743 N N . ARG A 1 233 ? -13.566 -5.577 30.476 1.00 83.44 233 ARG A N 1
ATOM 1744 C CA . ARG A 1 233 ? -14.019 -6.934 30.837 1.00 83.44 233 ARG A CA 1
ATOM 1745 C C . ARG A 1 233 ? -12.842 -7.804 31.281 1.00 83.44 233 ARG A C 1
ATOM 1747 O O . ARG A 1 233 ? -11.847 -7.851 30.567 1.00 83.44 233 ARG A O 1
ATOM 1754 N N . SER A 1 234 ? -12.983 -8.506 32.401 1.00 81.06 234 SER A N 1
ATOM 1755 C CA . SER A 1 234 ? -12.065 -9.569 32.840 1.00 81.06 234 SER A CA 1
ATOM 1756 C C . SER A 1 234 ? -12.849 -10.865 33.024 1.00 81.06 234 SER A C 1
ATOM 1758 O O . SER A 1 234 ? -13.830 -10.864 33.767 1.00 81.06 234 SER A O 1
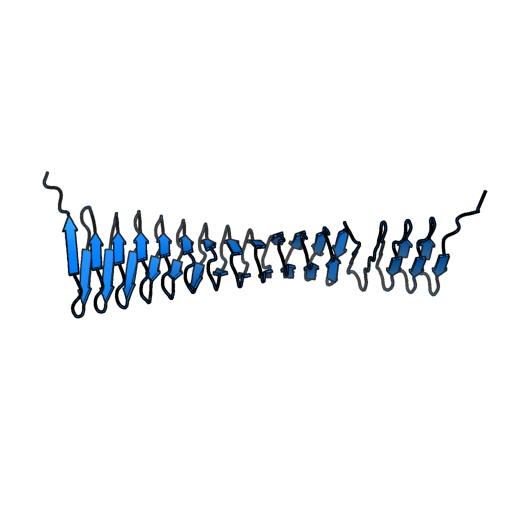ATOM 1760 N N . ASP A 1 235 ? -12.421 -11.958 32.397 1.00 75.81 235 ASP A N 1
ATOM 1761 C CA . ASP A 1 235 ? -12.940 -13.292 32.732 1.00 75.81 235 ASP A CA 1
ATOM 1762 C C . ASP A 1 235 ? -12.223 -13.886 33.956 1.00 75.81 235 ASP A C 1
ATOM 1764 O O . ASP A 1 235 ? -12.811 -14.700 34.673 1.00 75.81 235 ASP A O 1
ATOM 1768 N N . GLN A 1 236 ? -11.000 -13.413 34.230 1.00 69.19 236 GLN A N 1
ATOM 1769 C CA . GLN A 1 236 ? -10.271 -13.597 35.485 1.00 69.19 236 GLN A CA 1
ATOM 1770 C C . GLN A 1 236 ? -9.545 -12.294 35.903 1.00 69.19 236 GLN A C 1
ATOM 1772 O O . GLN A 1 236 ? -9.162 -11.465 35.071 1.00 69.19 236 GLN A O 1
ATOM 1777 N N . ASN A 1 237 ? -9.305 -12.142 37.207 1.00 72.50 237 ASN A N 1
ATOM 1778 C CA . ASN A 1 237 ? -8.592 -11.080 37.927 1.00 72.50 237 ASN A CA 1
ATOM 1779 C C . ASN A 1 237 ? -9.287 -9.699 38.094 1.00 72.50 237 ASN A C 1
ATOM 1781 O O . ASN A 1 237 ? -9.998 -9.480 39.080 1.00 72.50 237 ASN A O 1
ATOM 1785 N N . THR A 1 238 ? -8.984 -8.692 37.262 1.00 77.69 238 THR A N 1
ATOM 1786 C CA . THR A 1 238 ? -9.316 -7.279 37.570 1.00 77.69 238 THR A CA 1
ATOM 1787 C C . THR A 1 238 ? -9.787 -6.489 36.347 1.00 77.69 238 THR A C 1
ATOM 1789 O O . THR A 1 238 ? -9.018 -6.272 35.411 1.00 77.69 238 THR A O 1
ATOM 1792 N N . ALA A 1 239 ? -10.998 -5.925 36.439 1.00 80.75 239 ALA A N 1
ATOM 1793 C CA . ALA A 1 239 ? -11.536 -4.934 35.503 1.00 80.75 239 ALA A CA 1
ATOM 1794 C C . ALA A 1 239 ? -11.653 -3.550 36.168 1.00 80.75 239 ALA A C 1
ATOM 1796 O O . ALA A 1 239 ? -12.204 -3.426 37.266 1.00 80.75 239 ALA A O 1
ATOM 1797 N N . ARG A 1 240 ? -11.169 -2.493 35.507 1.00 82.25 240 ARG A N 1
ATOM 1798 C CA . ARG A 1 240 ? -11.334 -1.096 35.959 1.00 82.25 240 ARG A CA 1
ATOM 1799 C C . ARG A 1 240 ? -11.810 -0.197 34.828 1.00 82.25 240 ARG A C 1
ATOM 1801 O O . ARG A 1 240 ? -11.292 -0.329 33.726 1.00 82.25 240 ARG A O 1
ATOM 1808 N N . SER A 1 241 ? -12.751 0.701 35.107 1.00 79.88 241 SER A N 1
ATOM 1809 C CA . SER A 1 241 ? -13.243 1.679 34.130 1.00 79.88 241 SER A CA 1
ATOM 1810 C C . SER A 1 241 ? -13.457 3.065 34.743 1.00 79.88 241 SER A C 1
ATOM 1812 O O . SER A 1 241 ? -14.299 3.215 35.638 1.00 79.88 241 SER A O 1
ATOM 1814 N N . ASP A 1 242 ? -12.780 4.071 34.207 1.00 78.44 242 ASP A N 1
ATOM 1815 C CA . ASP A 1 242 ? -12.806 5.444 34.712 1.00 78.44 242 ASP A CA 1
ATOM 1816 C C . ASP A 1 242 ? -13.572 6.355 33.732 1.00 78.44 242 ASP A C 1
ATOM 1818 O O . ASP A 1 242 ? -13.382 6.252 32.525 1.00 78.44 242 ASP A O 1
ATOM 1822 N N . GLN A 1 243 ? -14.424 7.254 34.244 1.00 75.56 243 GLN A N 1
ATOM 1823 C CA . GLN A 1 243 ? -15.225 8.236 33.481 1.00 75.56 243 GLN A CA 1
ATOM 1824 C C . GLN A 1 243 ? -16.224 7.631 32.473 1.00 75.56 243 GLN A C 1
ATOM 1826 O O . GLN A 1 243 ? -15.872 7.236 31.364 1.00 75.56 243 GLN A O 1
ATOM 1831 N N . ASP A 1 244 ? -17.506 7.586 32.855 1.00 76.56 244 ASP A N 1
ATOM 1832 C CA . ASP A 1 244 ? -18.639 7.130 32.017 1.00 76.56 244 ASP A CA 1
ATOM 1833 C C . ASP A 1 244 ? -18.527 5.678 31.479 1.00 76.56 244 ASP A C 1
ATOM 1835 O O . ASP A 1 244 ? -19.362 5.217 30.699 1.00 76.56 244 ASP A O 1
ATOM 1839 N N . GLY A 1 245 ? -17.518 4.921 31.923 1.00 76.00 245 GLY A N 1
ATOM 1840 C CA . GLY A 1 245 ? -17.223 3.566 31.459 1.00 76.00 245 GLY A CA 1
ATOM 1841 C C . GLY A 1 245 ? -17.995 2.439 32.161 1.00 76.00 245 GLY A C 1
ATOM 1842 O O . GLY A 1 245 ? -18.785 2.634 33.087 1.00 76.00 245 GLY A O 1
ATOM 1843 N N . THR A 1 246 ? -17.760 1.205 31.718 1.00 81.75 246 THR A N 1
ATOM 1844 C CA . THR A 1 246 ? -18.348 -0.016 32.288 1.00 81.75 246 THR A CA 1
ATOM 1845 C C . THR A 1 246 ? -17.279 -1.061 32.602 1.00 81.75 246 THR A C 1
ATOM 1847 O O . THR A 1 246 ? -16.639 -1.580 31.692 1.00 81.75 246 THR A O 1
ATOM 1850 N N . ALA A 1 247 ? -17.160 -1.465 33.867 1.00 80.38 247 ALA A N 1
ATOM 1851 C CA . ALA A 1 247 ? -16.317 -2.572 34.311 1.00 80.38 247 ALA A CA 1
ATOM 1852 C C . ALA A 1 247 ? -17.161 -3.827 34.578 1.00 80.38 247 ALA A C 1
ATOM 1854 O O . ALA A 1 247 ? -18.155 -3.782 35.310 1.00 80.38 247 ALA A O 1
ATOM 1855 N N . ARG A 1 248 ? -16.757 -4.967 34.011 1.00 81.38 248 ARG A N 1
ATOM 1856 C CA . ARG A 1 248 ? -17.355 -6.281 34.297 1.00 81.38 248 ARG A CA 1
ATOM 1857 C C . ARG A 1 248 ? -16.278 -7.302 34.620 1.00 81.38 248 ARG A C 1
ATOM 1859 O O . ARG A 1 248 ? -15.281 -7.364 33.904 1.00 81.38 248 ARG A O 1
ATOM 1866 N N . SER A 1 249 ? -16.498 -8.105 35.652 1.00 75.94 249 SER A N 1
ATOM 1867 C CA . SER A 1 249 ? -15.603 -9.208 35.988 1.00 75.94 249 SER A CA 1
ATOM 1868 C C . SER A 1 249 ? -16.353 -10.475 36.392 1.00 75.94 249 SER A C 1
ATOM 1870 O O . SER A 1 249 ? -17.448 -10.393 36.956 1.00 75.94 249 SER A O 1
ATOM 1872 N N . ASN A 1 250 ? -15.749 -11.628 36.114 1.00 72.94 250 ASN A N 1
ATOM 1873 C CA . ASN A 1 250 ? -16.318 -12.936 36.417 1.00 72.94 250 ASN A CA 1
ATOM 1874 C C . ASN A 1 250 ? -15.716 -13.507 37.723 1.00 72.94 250 ASN A C 1
ATOM 1876 O O . ASN A 1 250 ? -15.664 -12.807 38.740 1.00 72.94 250 ASN A O 1
ATOM 1880 N N . GLN A 1 251 ? -15.374 -14.796 37.752 1.00 58.03 251 GLN A N 1
ATOM 1881 C CA . GLN A 1 251 ? -15.161 -15.590 38.970 1.00 58.03 251 GLN A CA 1
ATOM 1882 C C . GLN A 1 251 ? -14.077 -15.027 39.913 1.00 58.03 251 GLN A C 1
ATOM 1884 O O . GLN A 1 251 ? -12.904 -15.030 39.574 1.00 58.03 251 GLN A O 1
ATOM 1889 N N . ASN A 1 252 ? -14.456 -14.692 41.157 1.00 57.84 252 ASN A N 1
ATOM 1890 C CA . ASN A 1 252 ? -13.550 -14.271 42.249 1.00 57.84 252 ASN A CA 1
ATOM 1891 C C . ASN A 1 252 ? -12.799 -12.932 42.025 1.00 57.84 252 ASN A C 1
ATOM 1893 O O . ASN A 1 252 ? -11.769 -12.672 42.651 1.00 57.84 252 ASN A O 1
ATOM 1897 N N . ASP A 1 253 ? -13.346 -12.065 41.172 1.00 63.78 253 ASP A N 1
ATOM 1898 C CA . ASP A 1 253 ? -12.634 -10.903 40.633 1.00 63.78 253 ASP A CA 1
ATOM 1899 C C . ASP A 1 253 ? -12.995 -9.541 41.244 1.00 63.78 253 ASP A C 1
ATOM 1901 O O . ASP A 1 253 ? -14.021 -9.348 41.898 1.00 63.78 253 ASP A O 1
ATOM 1905 N N . THR A 1 254 ? -12.152 -8.543 40.957 1.00 72.19 254 THR A N 1
ATOM 1906 C CA . THR A 1 254 ? -12.371 -7.139 41.330 1.00 72.19 254 THR A CA 1
ATOM 1907 C C . THR A 1 254 ? -12.788 -6.284 40.128 1.00 72.19 254 THR A C 1
ATOM 1909 O O . THR A 1 254 ? -11.939 -5.847 39.348 1.00 72.19 254 THR A O 1
ATOM 1912 N N . ALA A 1 255 ? -14.078 -5.948 40.039 1.00 75.69 255 ALA A N 1
ATOM 1913 C CA . ALA A 1 255 ? -14.578 -4.855 39.200 1.00 75.69 255 ALA A CA 1
ATOM 1914 C C . ALA A 1 255 ? -14.564 -3.523 39.977 1.00 75.69 255 ALA A C 1
ATOM 1916 O O . ALA A 1 255 ? -15.076 -3.447 41.097 1.00 75.69 255 ALA A O 1
ATOM 1917 N N . ARG A 1 256 ? -14.002 -2.455 39.396 1.00 77.88 256 ARG A N 1
ATOM 1918 C CA . ARG A 1 256 ? -14.065 -1.082 39.942 1.00 77.88 256 ARG A CA 1
ATOM 1919 C C . ARG A 1 256 ? -14.447 -0.088 38.858 1.00 77.88 256 ARG A C 1
ATOM 1921 O O . ARG A 1 256 ? -14.027 -0.242 37.717 1.00 77.88 256 ARG A O 1
ATOM 1928 N N . SER A 1 257 ? -15.209 0.934 39.227 1.00 76.50 257 SER A N 1
ATOM 1929 C CA . SER A 1 257 ? -15.499 2.046 38.334 1.00 76.50 257 SER A CA 1
ATOM 1930 C C . SER A 1 257 ? -15.552 3.358 39.098 1.00 76.50 257 SER A C 1
ATOM 1932 O O . SER A 1 257 ? -16.236 3.449 40.120 1.00 76.50 257 SER A O 1
ATOM 1934 N N . ASP A 1 258 ? -14.856 4.354 38.556 1.00 73.56 258 ASP A N 1
ATOM 1935 C CA . ASP A 1 258 ? -14.774 5.703 39.100 1.00 73.56 258 ASP A CA 1
ATOM 1936 C C . ASP A 1 258 ? -15.501 6.692 38.166 1.00 73.56 258 ASP A C 1
ATOM 1938 O O . ASP A 1 258 ? -15.491 6.541 36.947 1.00 73.56 258 ASP A O 1
ATOM 1942 N N . GLN A 1 259 ? -16.128 7.723 38.748 1.00 64.56 259 GLN A N 1
ATOM 1943 C CA . GLN A 1 259 ? -16.832 8.825 38.060 1.00 64.56 259 GLN A CA 1
ATOM 1944 C C . GLN A 1 259 ? -17.897 8.396 37.019 1.00 64.56 259 GLN A C 1
ATOM 1946 O O . GLN A 1 259 ? -17.621 8.237 35.835 1.00 64.56 259 GLN A O 1
ATOM 1951 N N . ASN A 1 260 ? -19.157 8.300 37.466 1.00 69.12 260 ASN A N 1
ATOM 1952 C CA . ASN A 1 260 ? -20.367 8.097 36.641 1.00 69.12 260 ASN A CA 1
ATOM 1953 C C . ASN A 1 260 ? -20.445 6.784 35.818 1.00 69.12 260 ASN A C 1
ATOM 1955 O O . ASN A 1 260 ? -21.437 6.551 35.133 1.00 69.12 260 ASN A O 1
ATOM 1959 N N . GLY A 1 261 ? -19.453 5.896 35.927 1.00 69.19 261 GLY A N 1
ATOM 1960 C CA . GLY A 1 261 ? -19.473 4.573 35.301 1.00 69.19 261 GLY A CA 1
ATOM 1961 C C . GLY A 1 261 ? -20.241 3.492 36.080 1.00 69.19 261 GLY A C 1
ATOM 1962 O O . GLY A 1 261 ? -20.821 3.730 37.145 1.00 69.19 261 GLY A O 1
ATOM 1963 N N . THR A 1 262 ? -20.256 2.267 35.541 1.00 79.38 262 THR A N 1
ATOM 1964 C CA . THR A 1 262 ? -20.941 1.108 36.145 1.00 79.38 262 THR A CA 1
ATOM 1965 C C . THR A 1 262 ? -20.008 -0.083 36.364 1.00 79.38 262 THR A C 1
ATOM 1967 O O . THR A 1 262 ? -19.301 -0.504 35.455 1.00 79.38 262 THR A O 1
ATOM 1970 N N . ALA A 1 263 ? -20.044 -0.678 37.559 1.00 78.50 263 ALA A N 1
ATOM 1971 C CA . ALA A 1 263 ? -19.312 -1.904 37.887 1.00 78.50 263 ALA A CA 1
ATOM 1972 C C . ALA A 1 263 ? -20.281 -3.076 38.117 1.00 78.50 263 ALA A C 1
ATOM 1974 O O . ALA A 1 263 ? -21.310 -2.912 38.779 1.00 78.50 263 ALA A O 1
ATOM 1975 N N . ARG A 1 264 ? -19.961 -4.261 37.583 1.00 78.38 264 ARG A N 1
ATOM 1976 C CA . ARG A 1 264 ? -20.691 -5.518 37.833 1.00 78.38 264 ARG A CA 1
ATOM 1977 C C . ARG A 1 264 ? -19.714 -6.674 38.046 1.00 78.38 264 ARG A C 1
ATOM 1979 O O . ARG A 1 264 ? -18.727 -6.778 37.324 1.00 78.38 264 ARG A O 1
ATOM 1986 N N . SER A 1 265 ? -20.015 -7.530 39.016 1.00 72.88 265 SER A N 1
ATOM 1987 C CA . SER A 1 265 ? -19.281 -8.763 39.301 1.00 72.88 265 SER A CA 1
ATOM 1988 C C . SER A 1 265 ? -20.292 -9.896 39.425 1.00 72.88 265 SER A C 1
ATOM 1990 O O . SER A 1 265 ? -21.206 -9.813 40.250 1.00 72.88 265 SER A O 1
ATOM 1992 N N . ASP A 1 266 ? -20.141 -10.923 38.593 1.00 67.56 266 ASP A N 1
ATOM 1993 C CA . ASP A 1 266 ? -21.050 -12.066 38.569 1.00 67.56 266 ASP A CA 1
ATOM 1994 C C . ASP A 1 266 ? -20.504 -13.163 39.500 1.00 67.56 266 ASP A C 1
ATOM 1996 O O . ASP A 1 266 ? -19.694 -14.007 39.113 1.00 67.56 266 ASP A O 1
ATOM 2000 N N . GLN A 1 267 ? -20.941 -13.146 40.764 1.00 56.38 267 GLN A N 1
ATOM 2001 C CA . GLN A 1 267 ? -20.640 -14.225 41.707 1.00 56.38 267 GLN A CA 1
ATOM 2002 C C . GLN A 1 267 ? -21.555 -15.428 41.455 1.00 56.38 267 GLN A C 1
ATOM 2004 O O . GLN A 1 267 ? -22.728 -15.429 41.836 1.00 56.38 267 GLN A O 1
ATOM 2009 N N . LEU A 1 268 ? -21.001 -16.479 40.847 1.00 47.41 268 LEU A N 1
ATOM 2010 C CA . LEU A 1 268 ? -21.594 -17.813 40.906 1.00 47.41 268 LEU A CA 1
ATOM 2011 C C . LEU A 1 268 ? -21.511 -18.323 42.349 1.00 47.41 268 LEU A C 1
ATOM 2013 O O . LEU A 1 268 ? -20.434 -18.354 42.941 1.00 47.41 268 LEU A O 1
ATOM 2017 N N . SER A 1 269 ? -22.662 -18.696 42.904 1.00 45.00 269 SER A N 1
ATOM 2018 C CA . SER A 1 269 ? -22.748 -19.358 44.204 1.00 45.00 269 SER A CA 1
ATOM 2019 C C . SER A 1 269 ? -22.622 -20.867 44.019 1.00 45.00 269 SER A C 1
ATOM 2021 O O . SER A 1 269 ? -23.422 -21.464 43.298 1.00 45.00 269 SER A O 1
ATOM 2023 N N . GLU A 1 270 ? -21.642 -21.456 44.702 1.00 40.00 270 GLU A N 1
ATOM 2024 C CA . GLU A 1 270 ? -21.585 -22.880 45.059 1.00 40.00 270 GLU A CA 1
ATOM 2025 C C . GLU A 1 270 ? -21.640 -23.013 46.590 1.00 40.00 270 GLU A C 1
ATOM 2027 O O . GLU A 1 270 ? -20.994 -22.180 47.272 1.00 40.00 270 GLU A O 1
#